Protein AF-A0A926D912-F1 (afdb_monomer)

Foldseek 3Di:
DVVCVVCVVVVVVVVVVVCVVVVVVVVVVVPPPCVVVPPVPPPPPQQDAAEDDDPDDDDFPPSVPDDPVQKDQLVVVCVVVVDDLPPPQLQVLQLLVQVLCCVFPPPPPDPPDDPDPCPDDPQGQWDRDSVRVSRQWIAGPVRQKIWRAQDWTAGPPPRFIKGKIWMFGPPPDDSHRFTQKIFIGTPDDDADDPVLVVVLSVVVVVLLVVLLVLVVVLCVVVVVVVVVDPPVPPPPPVPPDDPVLVSQVVSLVVCLVPGQVSVVLVSSCVSRVNRSVQVVCLSHVDDWHWYQDPQWIWTKGWDCQDVVNDTKIKIWTAHSVVRHTRMMGIDD

Mean predicted aligned error: 13.48 Å

Structure (mmCIF, N/CA/C/O backbone):
data_AF-A0A926D912-F1
#
_entry.id   AF-A0A926D912-F1
#
loop_
_atom_site.group_PDB
_atom_site.id
_atom_site.type_symbol
_atom_site.label_atom_id
_atom_site.label_alt_id
_atom_site.label_comp_id
_atom_site.label_asym_id
_atom_site.label_entity_id
_atom_site.label_seq_id
_atom_site.pdbx_PDB_ins_code
_atom_site.Cartn_x
_atom_site.Cartn_y
_atom_site.Cartn_z
_atom_site.occupancy
_atom_site.B_iso_or_equiv
_atom_site.auth_seq_id
_atom_site.auth_comp_id
_atom_site.auth_asym_id
_atom_site.auth_atom_id
_atom_site.pdbx_PDB_model_num
ATOM 1 N N . MET A 1 1 ? -58.911 24.649 -52.392 1.00 50.69 1 MET A N 1
ATOM 2 C CA . MET A 1 1 ? -58.703 23.317 -51.765 1.00 50.69 1 MET A CA 1
ATOM 3 C C . MET A 1 1 ? -57.299 22.717 -51.938 1.00 50.69 1 MET A C 1
ATOM 5 O O . MET A 1 1 ? -56.918 21.947 -51.069 1.00 50.69 1 MET A O 1
ATOM 9 N N . LYS A 1 2 ? -56.511 23.028 -52.989 1.00 53.69 2 LYS A N 1
ATOM 10 C CA . LYS A 1 2 ? -55.154 22.452 -53.168 1.00 53.69 2 LYS A CA 1
ATOM 11 C C . LYS A 1 2 ? -54.099 22.975 -52.171 1.00 53.69 2 LYS A C 1
ATOM 13 O O . LYS A 1 2 ? -53.341 22.174 -51.645 1.00 53.69 2 LYS A O 1
ATOM 18 N N . LEU A 1 3 ? -54.124 24.270 -51.837 1.00 54.91 3 LEU A N 1
ATOM 19 C CA . LEU A 1 3 ? -53.201 24.891 -50.867 1.00 54.91 3 LEU A CA 1
ATOM 20 C C . LEU A 1 3 ? -53.367 24.353 -49.434 1.00 54.91 3 LEU A C 1
ATOM 22 O O . LEU A 1 3 ? -52.382 24.085 -48.758 1.00 54.91 3 LEU A O 1
ATOM 26 N N . LEU A 1 4 ? -54.608 24.104 -48.999 1.00 54.31 4 LEU A N 1
ATOM 27 C CA . LEU A 1 4 ? -54.881 23.591 -47.651 1.00 54.31 4 LEU A CA 1
ATOM 28 C C . LEU A 1 4 ? -54.313 22.174 -47.442 1.00 54.31 4 LEU A C 1
ATOM 30 O O . LEU A 1 4 ? -53.842 21.867 -46.357 1.00 54.31 4 LEU A O 1
ATOM 34 N N . LYS A 1 5 ? -54.303 21.324 -48.483 1.00 55.66 5 LYS A N 1
ATOM 35 C CA . LYS A 1 5 ? -53.742 19.960 -48.409 1.00 55.66 5 LYS A CA 1
ATOM 36 C C . LYS A 1 5 ? -52.211 19.927 -48.379 1.00 55.66 5 LYS A C 1
ATOM 38 O O . LYS A 1 5 ? -51.659 18.964 -47.866 1.00 55.66 5 LYS A O 1
ATOM 43 N N . GLN A 1 6 ? -51.538 20.945 -48.917 1.00 61.03 6 GLN A N 1
ATOM 44 C CA . GLN A 1 6 ? -50.072 21.035 -48.886 1.00 61.03 6 GLN A CA 1
ATOM 45 C C . GLN A 1 6 ? -49.539 21.647 -47.590 1.00 61.03 6 GLN A C 1
ATOM 47 O O . GLN A 1 6 ? -48.451 21.280 -47.169 1.00 61.03 6 GLN A O 1
ATOM 52 N N . ILE A 1 7 ? -50.292 22.548 -46.952 1.00 67.62 7 ILE A N 1
ATOM 53 C CA . ILE A 1 7 ? -49.847 23.251 -45.736 1.00 67.62 7 ILE A CA 1
ATOM 54 C C . ILE A 1 7 ? -50.195 22.461 -44.462 1.00 67.62 7 ILE A C 1
ATOM 56 O O . ILE A 1 7 ? -49.479 22.547 -43.467 1.00 67.62 7 ILE A O 1
ATOM 60 N N . LEU A 1 8 ? -51.255 21.643 -44.494 1.00 69.62 8 LEU A N 1
ATOM 61 C CA . LEU A 1 8 ? -51.712 20.868 -43.336 1.00 69.62 8 LEU A CA 1
ATOM 62 C C . LEU A 1 8 ? -50.632 19.966 -42.697 1.00 69.62 8 LEU A C 1
ATOM 64 O O . LEU A 1 8 ? -50.549 19.976 -41.472 1.00 69.62 8 LEU A O 1
ATOM 68 N N . PRO A 1 9 ? -49.776 19.240 -43.450 1.00 73.00 9 PRO A N 1
ATOM 69 C CA . PRO A 1 9 ? -48.723 18.415 -42.853 1.00 73.00 9 PRO A CA 1
ATOM 70 C C . PRO A 1 9 ? -47.674 19.248 -42.107 1.00 73.00 9 PRO A C 1
ATOM 72 O O . PRO A 1 9 ? -47.213 18.841 -41.047 1.00 73.00 9 PRO A O 1
ATOM 75 N N . PHE A 1 10 ? -47.335 20.434 -42.625 1.00 70.69 10 PHE A N 1
ATOM 76 C CA . PHE A 1 10 ? -46.367 21.336 -41.995 1.00 70.69 10 PHE A CA 1
ATOM 77 C C . PHE A 1 10 ? -46.930 21.988 -40.731 1.00 70.69 10 PHE A C 1
ATOM 79 O O . PHE A 1 10 ? -46.213 22.112 -39.743 1.00 70.69 10 PHE A O 1
ATOM 86 N N . LEU A 1 11 ? -48.220 22.341 -40.725 1.00 73.81 11 LEU A N 1
ATOM 87 C CA . LEU A 1 11 ? -48.906 22.809 -39.516 1.00 73.81 11 LEU A CA 1
ATOM 88 C C . LEU A 1 11 ? -48.976 21.716 -38.445 1.00 73.81 11 LEU A C 1
ATOM 90 O O . LEU A 1 11 ? -48.740 21.999 -37.276 1.00 73.81 11 LEU A O 1
ATOM 94 N N . LEU A 1 12 ? -49.246 20.467 -38.833 1.00 73.88 12 LEU A N 1
ATOM 95 C CA . LEU A 1 12 ? -49.263 19.334 -37.904 1.00 73.88 12 LEU A CA 1
ATOM 96 C C . LEU A 1 12 ? -47.871 19.045 -37.332 1.00 73.88 12 LEU A C 1
ATOM 98 O O . LEU A 1 12 ? -47.743 18.863 -36.127 1.00 73.88 12 LEU A O 1
ATOM 102 N N . ALA A 1 13 ? -46.828 19.073 -38.165 1.00 71.25 13 ALA A N 1
ATOM 103 C CA . ALA A 1 13 ? -45.449 18.924 -37.707 1.00 71.25 13 ALA A CA 1
ATOM 104 C C . ALA A 1 13 ? -45.039 20.062 -36.757 1.00 71.25 13 ALA A C 1
ATOM 106 O O . ALA A 1 13 ? -44.457 19.798 -35.711 1.00 71.25 13 ALA A O 1
ATOM 107 N N . ALA A 1 14 ? -45.408 21.310 -37.065 1.00 71.19 14 ALA A N 1
ATOM 108 C CA . ALA A 1 14 ? -45.147 22.450 -36.189 1.00 71.19 14 ALA A CA 1
ATOM 109 C C . ALA A 1 14 ? -45.874 22.325 -34.839 1.00 71.19 14 ALA A C 1
ATOM 111 O O . ALA A 1 14 ? -45.287 22.634 -33.807 1.00 71.19 14 ALA A O 1
ATOM 112 N N . ILE A 1 15 ? -47.113 21.820 -34.825 1.00 72.88 15 ILE A N 1
ATOM 113 C CA . ILE A 1 15 ? -47.870 21.566 -33.589 1.00 72.88 15 ILE A CA 1
ATOM 114 C C . ILE A 1 15 ? -47.249 20.421 -32.780 1.00 72.88 15 ILE A C 1
ATOM 116 O O . ILE A 1 15 ? -47.189 20.522 -31.559 1.00 72.88 15 ILE A O 1
ATOM 120 N N . ILE A 1 16 ? -46.756 19.360 -33.425 1.00 70.75 16 ILE A N 1
ATOM 121 C CA . ILE A 1 16 ? -46.082 18.246 -32.737 1.00 70.75 16 ILE A CA 1
ATOM 122 C C . ILE A 1 16 ? -44.749 18.706 -32.138 1.00 70.75 16 ILE A C 1
ATOM 124 O O . ILE A 1 16 ? -44.463 18.394 -30.987 1.00 70.75 16 ILE A O 1
ATOM 128 N N . ILE A 1 17 ? -43.958 19.487 -32.879 1.00 66.12 17 ILE A N 1
ATOM 129 C CA . ILE A 1 17 ? -42.677 20.019 -32.393 1.00 66.12 17 ILE A CA 1
ATOM 130 C C . ILE A 1 17 ? -42.912 21.026 -31.261 1.00 66.12 17 ILE A C 1
ATOM 132 O O . ILE A 1 17 ? -42.244 20.950 -30.234 1.00 66.12 17 ILE A O 1
ATOM 136 N N . ALA A 1 18 ? -43.899 21.917 -31.399 1.00 64.44 18 ALA A N 1
ATOM 137 C CA . ALA A 1 18 ? -44.287 22.830 -30.327 1.00 64.44 18 ALA A CA 1
ATOM 138 C C . ALA A 1 18 ? -44.806 22.061 -29.101 1.00 64.44 18 ALA A C 1
ATOM 140 O O . ALA A 1 18 ? -44.392 22.349 -27.986 1.00 64.44 18 ALA A O 1
ATOM 141 N N . GLY A 1 19 ? -45.644 21.038 -29.291 1.00 62.38 19 GLY A N 1
ATOM 142 C CA . GLY A 1 19 ? -46.121 20.169 -28.214 1.00 62.38 19 GLY A CA 1
ATOM 143 C C . GLY A 1 19 ? -44.996 19.396 -27.521 1.00 62.38 19 GLY A C 1
ATOM 144 O O . GLY A 1 19 ? -45.032 19.247 -26.304 1.00 62.38 19 GLY A O 1
ATOM 145 N N . GLY A 1 20 ? -43.970 18.970 -28.263 1.00 53.56 20 GLY A N 1
ATOM 146 C CA . GLY A 1 20 ? -42.766 18.345 -27.714 1.00 53.56 20 GLY A CA 1
ATOM 147 C C . GLY A 1 20 ? -41.929 19.314 -26.877 1.00 53.56 20 GLY A C 1
ATOM 148 O O . GLY A 1 20 ? -41.566 18.989 -25.751 1.00 53.56 20 GLY A O 1
ATOM 149 N N . PHE A 1 21 ? -41.698 20.533 -27.374 1.00 55.47 21 PHE A N 1
ATOM 150 C CA . PHE A 1 21 ? -40.961 21.567 -26.637 1.00 55.47 21 PHE A CA 1
ATOM 151 C C . PHE A 1 21 ? -41.711 22.049 -25.387 1.00 55.47 21 PHE A C 1
ATOM 153 O O . PHE A 1 21 ? -41.125 22.126 -24.310 1.00 55.47 21 PHE A O 1
ATOM 160 N N . PHE A 1 22 ? -43.015 22.323 -25.491 1.00 57.69 22 PHE A N 1
ATOM 161 C CA . PHE A 1 22 ? -43.824 22.738 -24.340 1.00 57.69 22 PHE A CA 1
ATOM 162 C C . PHE A 1 22 ? -44.103 21.589 -23.363 1.00 57.69 22 PHE A C 1
ATOM 164 O O . PHE A 1 22 ? -44.271 21.843 -22.175 1.00 57.69 22 PHE A O 1
ATOM 171 N N . GLY A 1 23 ? -44.113 20.336 -23.823 1.00 53.50 23 GLY A N 1
ATOM 172 C CA . GLY A 1 23 ? -44.229 19.160 -22.959 1.00 53.50 23 GLY A CA 1
ATOM 173 C C . GLY A 1 23 ? -43.007 18.963 -22.061 1.00 53.50 23 GLY A C 1
ATOM 174 O O . GLY A 1 23 ? -43.169 18.656 -20.884 1.00 53.50 23 GLY A O 1
ATOM 175 N N . ILE A 1 24 ? -41.800 19.204 -22.584 1.00 55.19 24 ILE A N 1
ATOM 176 C CA . ILE A 1 24 ? -40.550 19.131 -21.810 1.00 55.19 24 ILE A CA 1
ATOM 177 C C . ILE A 1 24 ? -40.496 20.261 -20.767 1.00 55.19 24 ILE A C 1
ATOM 179 O O . ILE A 1 24 ? -40.303 19.986 -19.585 1.00 55.19 24 ILE A O 1
ATOM 183 N N . TYR A 1 25 ? -40.789 21.504 -21.165 1.00 54.34 25 TYR A N 1
ATOM 184 C CA . TYR A 1 25 ? -40.853 22.643 -20.233 1.00 54.34 25 TYR A CA 1
ATOM 185 C C . TYR A 1 25 ? -41.989 22.525 -19.201 1.00 54.34 25 TYR A C 1
ATOM 187 O O . TYR A 1 25 ? -41.844 22.935 -18.052 1.00 54.34 25 TYR A O 1
ATOM 195 N N . GLY A 1 26 ? -43.134 21.954 -19.586 1.00 55.28 26 GLY A N 1
ATOM 196 C CA . GLY A 1 26 ? -44.253 21.710 -18.676 1.00 55.28 26 GLY A CA 1
ATOM 197 C C . GLY A 1 26 ? -43.959 20.611 -17.653 1.00 55.28 26 GLY A C 1
ATOM 198 O O . GLY A 1 26 ? -44.405 20.714 -16.512 1.00 55.28 26 GLY A O 1
ATOM 199 N N . MET A 1 27 ? -43.179 19.591 -18.033 1.00 51.66 27 MET A N 1
ATOM 200 C CA . MET A 1 27 ? -42.700 18.573 -17.095 1.00 51.66 27 MET A CA 1
ATOM 201 C C . MET A 1 27 ? -41.703 19.156 -16.088 1.00 51.66 27 MET A C 1
ATOM 203 O O . MET A 1 27 ? -41.853 18.872 -14.905 1.00 51.66 27 MET A O 1
ATOM 207 N N . GLU A 1 28 ? -40.788 20.045 -16.489 1.00 52.34 28 GLU A N 1
ATOM 208 C CA . GLU A 1 28 ? -39.927 20.778 -15.538 1.00 52.34 28 GLU A CA 1
ATOM 209 C C . GLU A 1 28 ? -40.725 21.606 -14.517 1.00 52.34 28 GLU A C 1
ATOM 211 O O . GLU A 1 28 ? -40.312 21.729 -13.369 1.00 52.34 28 GLU A O 1
ATOM 216 N N . MET A 1 29 ? -41.891 22.134 -14.903 1.00 54.44 29 MET A N 1
ATOM 217 C CA . MET A 1 29 ? -42.757 22.921 -14.013 1.00 54.44 29 MET A CA 1
ATOM 218 C C . MET A 1 29 ? -43.599 22.067 -13.046 1.00 54.44 29 MET A C 1
ATOM 220 O O . MET A 1 29 ? -44.082 22.580 -12.037 1.00 54.44 29 MET A O 1
ATOM 224 N N . LEU A 1 30 ? -43.809 20.785 -13.369 1.00 57.44 30 LEU A N 1
ATOM 225 C CA . LEU A 1 30 ? -44.567 19.821 -12.559 1.00 57.44 30 LEU A CA 1
ATOM 226 C C . LEU A 1 30 ? -43.671 18.926 -11.698 1.00 57.44 30 LEU A C 1
ATOM 228 O O . LEU A 1 30 ? -44.171 18.317 -10.750 1.00 57.44 30 LEU A O 1
ATOM 232 N N . ILE A 1 31 ? -42.372 18.845 -12.006 1.00 52.47 31 ILE A N 1
ATOM 233 C CA . ILE A 1 31 ? -41.382 18.262 -11.103 1.00 52.47 31 ILE A CA 1
ATOM 234 C C . ILE A 1 31 ? -41.321 19.183 -9.877 1.00 52.47 31 ILE A C 1
ATOM 236 O O . ILE A 1 31 ? -40.991 20.363 -10.016 1.00 52.47 31 ILE A O 1
ATOM 240 N N . PRO A 1 32 ? -41.675 18.693 -8.674 1.00 49.41 32 PRO A N 1
ATOM 241 C CA . PRO A 1 32 ? -41.540 19.484 -7.463 1.00 49.41 32 PRO A CA 1
ATOM 242 C C . PRO A 1 32 ? -40.099 19.983 -7.376 1.00 49.41 32 PRO A C 1
ATOM 244 O O . PRO A 1 32 ? -39.167 19.198 -7.541 1.00 49.41 32 PRO A O 1
ATOM 247 N N . ASN A 1 33 ? -39.908 21.283 -7.148 1.00 49.06 33 ASN A N 1
ATOM 248 C CA . ASN A 1 33 ? -38.580 21.835 -6.921 1.00 49.06 33 ASN A CA 1
ATOM 249 C C . ASN A 1 33 ? -38.052 21.288 -5.585 1.00 49.06 33 ASN A C 1
ATOM 251 O O . ASN A 1 33 ? -38.248 21.880 -4.528 1.00 49.06 33 ASN A O 1
ATOM 255 N N . GLU A 1 34 ? -37.424 20.117 -5.631 1.00 48.50 34 GLU A N 1
ATOM 256 C CA . GLU A 1 34 ? -36.828 19.456 -4.472 1.00 48.50 34 GLU A CA 1
ATOM 257 C C . GLU A 1 34 ? -35.506 20.137 -4.059 1.00 48.50 34 GLU A C 1
ATOM 259 O O . GLU A 1 34 ? -34.919 19.735 -3.060 1.00 48.50 34 GLU A O 1
ATOM 264 N N . LYS A 1 35 ? -35.052 21.210 -4.743 1.00 45.16 35 LYS A N 1
ATOM 265 C CA . LYS A 1 35 ? -33.855 21.980 -4.336 1.00 45.16 35 LYS A CA 1
ATOM 266 C C . LYS A 1 35 ? -33.927 22.494 -2.895 1.00 45.16 35 LYS A C 1
ATOM 268 O O . LYS A 1 35 ? -32.888 22.571 -2.257 1.00 45.16 35 LYS A O 1
ATOM 273 N N . ASP A 1 36 ? -35.127 22.767 -2.382 1.00 45.03 36 ASP A N 1
ATOM 274 C CA . ASP A 1 36 ? -35.333 23.240 -1.003 1.00 45.03 36 ASP A CA 1
ATOM 275 C C . ASP A 1 36 ? -35.773 22.123 -0.031 1.00 45.03 36 ASP A C 1
ATOM 2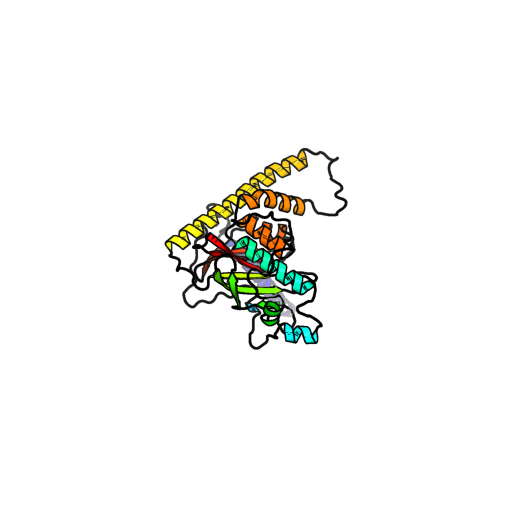77 O O . ASP A 1 36 ? -35.974 22.368 1.158 1.00 45.03 36 ASP A O 1
ATOM 281 N N . LYS A 1 37 ? -35.942 20.887 -0.524 1.00 38.31 37 LYS A N 1
ATOM 282 C CA . LYS A 1 37 ? -36.225 19.688 0.291 1.00 38.31 37 LYS A CA 1
ATOM 283 C C . LYS A 1 37 ? -35.031 18.756 0.419 1.00 38.31 37 LYS A C 1
ATOM 285 O O . LYS A 1 37 ? -34.981 17.969 1.365 1.00 38.31 37 LYS A O 1
ATOM 290 N N . ILE A 1 38 ? -34.049 18.880 -0.471 1.00 43.31 38 ILE A N 1
ATOM 291 C CA . ILE A 1 38 ? -32.697 18.402 -0.220 1.00 43.31 38 ILE A CA 1
ATOM 292 C C . ILE A 1 38 ? -32.094 19.377 0.785 1.00 43.31 38 ILE A C 1
ATOM 294 O O . ILE A 1 38 ? -31.341 20.291 0.458 1.00 43.31 38 ILE A O 1
ATOM 298 N N . VAL A 1 39 ? -32.453 19.177 2.048 1.00 37.81 39 VAL A N 1
ATOM 299 C CA . VAL A 1 39 ? -31.584 19.593 3.133 1.00 37.81 39 VAL A CA 1
ATOM 300 C C . VAL A 1 39 ? -30.290 18.833 2.873 1.00 37.81 39 VAL A C 1
ATOM 302 O O . VAL A 1 39 ? -30.241 17.618 3.071 1.00 37.81 39 VAL A O 1
ATOM 305 N N . ARG A 1 40 ? -29.254 19.524 2.374 1.00 38.00 40 ARG A N 1
ATOM 306 C CA . ARG A 1 40 ? -27.886 19.064 2.603 1.00 38.00 40 ARG A CA 1
ATOM 307 C C . ARG A 1 40 ? -27.839 18.825 4.098 1.00 38.00 40 ARG A C 1
ATOM 309 O O . ARG A 1 40 ? -28.030 19.750 4.884 1.00 38.00 40 ARG A O 1
ATOM 316 N N . SER A 1 41 ? -27.742 17.561 4.484 1.00 35.22 41 SER A N 1
ATOM 317 C CA . SER A 1 41 ? -27.477 17.230 5.865 1.00 35.22 41 SER A CA 1
ATOM 318 C C . SER A 1 41 ? -26.101 17.814 6.152 1.00 35.22 41 SER A C 1
ATOM 320 O O . SER A 1 41 ? -25.093 17.164 5.921 1.00 35.22 41 SER A O 1
ATOM 322 N N . ASP A 1 42 ? -26.056 19.052 6.649 1.00 36.91 42 ASP A N 1
ATOM 323 C CA . ASP A 1 42 ? -24.838 19.684 7.171 1.00 36.91 42 ASP A CA 1
ATOM 324 C C . ASP A 1 42 ? -24.300 18.914 8.394 1.00 36.91 42 ASP A C 1
ATOM 326 O O . ASP A 1 42 ? -23.229 19.198 8.925 1.00 36.91 42 ASP A O 1
ATOM 330 N N . LYS A 1 43 ? -25.018 17.874 8.832 1.00 37.38 43 LYS A N 1
ATOM 331 C CA . LYS A 1 43 ? -24.422 16.749 9.533 1.00 37.38 43 LYS A CA 1
ATOM 332 C C . LYS A 1 43 ? -23.826 15.799 8.499 1.00 37.38 43 LYS A C 1
ATOM 334 O O . LYS A 1 43 ? -24.563 14.962 7.974 1.00 37.38 43 LYS A O 1
ATOM 339 N N . ARG A 1 44 ? -22.508 15.916 8.266 1.00 45.50 44 ARG A N 1
ATOM 340 C CA . ARG A 1 44 ? -21.637 14.800 7.843 1.00 45.50 44 ARG A CA 1
ATOM 341 C C . ARG A 1 44 ? -22.201 13.533 8.488 1.00 45.50 44 ARG A C 1
ATOM 343 O O . ARG A 1 44 ? -22.146 13.410 9.715 1.00 45.50 44 ARG A O 1
ATOM 350 N N . ALA A 1 45 ? -22.860 12.674 7.713 1.00 43.56 45 ALA A N 1
ATOM 351 C CA . ALA A 1 45 ? -23.228 11.366 8.222 1.00 43.56 45 ALA A CA 1
ATOM 352 C C . ALA A 1 45 ? -21.896 10.706 8.578 1.00 43.56 45 ALA A C 1
ATOM 354 O O . ALA A 1 45 ? -20.999 10.709 7.742 1.00 43.56 45 ALA A O 1
ATOM 355 N N . ALA A 1 46 ? -21.730 10.266 9.828 1.00 49.12 46 ALA A N 1
ATOM 356 C CA . ALA A 1 46 ? -20.556 9.496 10.226 1.00 49.12 46 ALA A CA 1
ATOM 357 C C . ALA A 1 46 ? -20.314 8.433 9.149 1.00 49.12 46 ALA A C 1
ATOM 359 O O . ALA A 1 46 ? -21.288 7.791 8.741 1.00 49.12 46 ALA A O 1
ATOM 360 N N . ASN A 1 47 ? -19.081 8.321 8.648 1.00 62.22 47 ASN A N 1
ATOM 361 C CA . ASN A 1 47 ? -18.721 7.374 7.594 1.00 62.22 47 ASN A CA 1
ATOM 362 C C . ASN A 1 47 ? -19.039 5.967 8.101 1.00 62.22 47 ASN A C 1
ATOM 364 O O . ASN A 1 47 ? -18.264 5.361 8.838 1.00 62.22 47 ASN A O 1
ATOM 368 N N . GLN A 1 48 ? -20.251 5.497 7.805 1.00 71.75 48 GLN A N 1
ATOM 369 C CA . GLN A 1 48 ? -20.757 4.254 8.349 1.00 71.75 48 GLN A CA 1
ATOM 370 C C . GLN A 1 48 ? -19.970 3.129 7.694 1.00 71.75 48 GLN A C 1
ATOM 372 O O . GLN A 1 48 ? -20.076 2.936 6.486 1.00 71.75 48 GLN A O 1
ATOM 377 N N . LEU A 1 49 ? -19.212 2.390 8.503 1.00 87.12 49 LEU A N 1
ATOM 378 C CA . LEU A 1 49 ? -18.440 1.250 8.033 1.00 87.12 49 LEU A CA 1
ATOM 379 C C . LEU A 1 49 ? -19.373 0.215 7.391 1.00 87.12 49 LEU A C 1
ATOM 381 O O . LEU A 1 49 ? -20.233 -0.369 8.063 1.00 87.12 49 LEU A O 1
ATOM 385 N N . LEU A 1 50 ? -19.202 -0.001 6.089 1.00 88.38 50 LEU A N 1
ATOM 386 C CA . LEU A 1 50 ? -19.922 -1.022 5.333 1.00 88.38 50 LEU A CA 1
ATOM 387 C C . LEU A 1 50 ? -19.153 -2.338 5.401 1.00 88.38 50 LEU A C 1
ATOM 389 O O . LEU A 1 50 ? -17.941 -2.345 5.251 1.00 88.38 50 LEU A O 1
ATOM 393 N N . TYR A 1 51 ? -19.837 -3.457 5.619 1.00 89.69 51 TYR A N 1
ATOM 394 C CA . TYR A 1 51 ? -19.201 -4.775 5.644 1.00 89.69 51 TYR A CA 1
ATOM 395 C C . TYR A 1 51 ? -19.437 -5.454 4.304 1.00 89.69 51 TYR A C 1
ATOM 397 O O .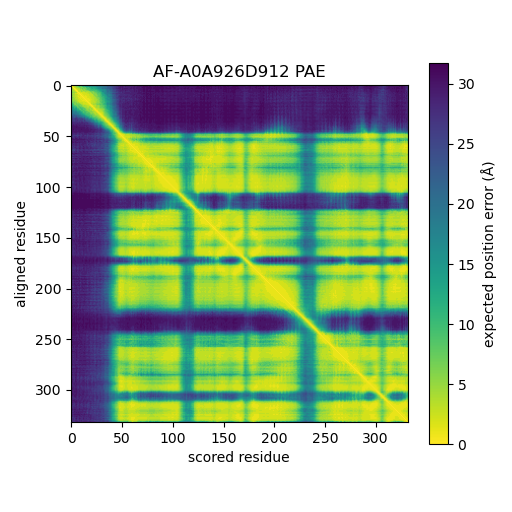 TYR A 1 51 ? -20.592 -5.638 3.922 1.00 89.69 51 TYR A O 1
ATOM 405 N N . VAL A 1 52 ? -18.356 -5.811 3.617 1.00 86.69 52 VAL A N 1
ATOM 406 C CA . VAL A 1 52 ? -18.426 -6.640 2.411 1.00 86.69 52 VAL A CA 1
ATOM 407 C C . VAL A 1 52 ? -18.874 -8.041 2.814 1.00 86.69 52 VAL A C 1
ATOM 409 O O . VAL A 1 52 ? -18.440 -8.557 3.852 1.00 86.69 52 VAL A O 1
ATOM 412 N N . GLU A 1 53 ? -19.786 -8.635 2.046 1.00 81.88 53 GLU A N 1
ATOM 413 C CA . GLU A 1 53 ? -20.333 -9.940 2.405 1.00 81.88 53 GLU A CA 1
ATOM 414 C C . GLU A 1 53 ? -19.310 -11.061 2.190 1.00 81.88 53 GLU A C 1
ATOM 416 O O . GLU A 1 53 ? -18.442 -11.017 1.318 1.00 81.88 53 GLU A O 1
ATOM 421 N N . GLU A 1 54 ? -19.424 -12.108 3.005 1.00 74.44 54 GLU A N 1
ATOM 422 C CA . GLU A 1 54 ? -18.588 -13.296 2.870 1.00 74.44 54 GLU A CA 1
ATOM 423 C C . GLU A 1 54 ? -18.844 -13.960 1.505 1.00 74.44 54 GLU A C 1
ATOM 425 O O . GLU A 1 54 ? -19.964 -14.371 1.201 1.00 74.44 54 GLU A O 1
ATOM 430 N N . GLY A 1 55 ? -17.800 -14.059 0.678 1.00 73.69 55 GLY A N 1
ATOM 431 C CA . GLY A 1 55 ? -17.878 -14.596 -0.685 1.00 73.69 55 GLY A CA 1
ATOM 432 C C . GLY A 1 55 ? -17.950 -13.538 -1.789 1.00 73.69 55 GLY A C 1
ATOM 433 O O . GLY A 1 55 ? -17.822 -13.895 -2.961 1.00 73.69 55 GLY A O 1
ATOM 434 N N . GLU A 1 56 ? -18.090 -12.255 -1.450 1.00 83.25 56 GLU A N 1
ATOM 435 C CA . GLU A 1 56 ? -17.838 -11.169 -2.397 1.00 83.25 56 GLU A CA 1
ATOM 436 C C . GLU A 1 56 ? -16.329 -10.926 -2.512 1.00 83.25 56 GLU A C 1
ATOM 438 O O . GLU A 1 56 ? -15.610 -10.847 -1.518 1.00 83.25 56 GLU A O 1
ATOM 443 N N . THR A 1 57 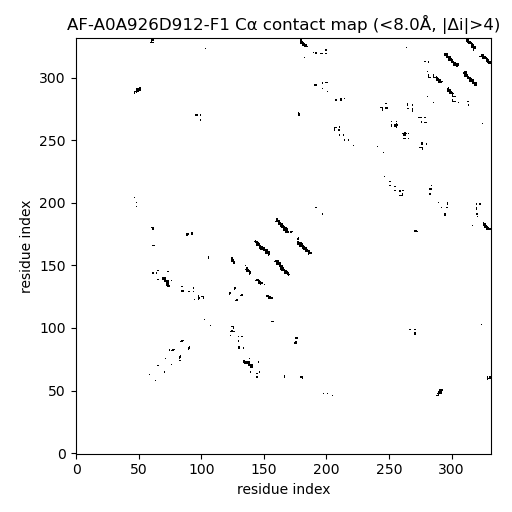? -15.832 -10.823 -3.743 1.00 84.19 57 THR A N 1
ATOM 444 C CA . THR A 1 57 ? -14.435 -10.474 -4.015 1.00 84.19 57 THR A CA 1
ATOM 445 C C . THR A 1 57 ? -14.384 -9.037 -4.499 1.00 84.19 57 THR A C 1
ATOM 447 O O . THR A 1 57 ? -15.009 -8.700 -5.505 1.00 84.19 57 THR A O 1
ATOM 450 N N . LEU A 1 58 ? -13.633 -8.195 -3.792 1.00 87.62 58 LEU A N 1
ATOM 451 C CA . LEU A 1 58 ? -13.315 -6.857 -4.268 1.00 87.62 58 LEU A CA 1
ATOM 452 C C . LEU A 1 58 ? -12.040 -6.911 -5.104 1.00 87.62 58 LEU A C 1
ATOM 454 O O . LEU A 1 58 ? -10.971 -7.255 -4.604 1.00 87.62 58 LEU A O 1
ATOM 458 N N . THR A 1 59 ? -12.160 -6.546 -6.378 1.00 91.12 59 THR A N 1
ATOM 459 C CA . THR A 1 59 ? -11.013 -6.315 -7.257 1.00 91.12 59 THR A CA 1
ATOM 460 C C . THR A 1 59 ? -10.697 -4.827 -7.252 1.00 91.12 59 THR A C 1
ATOM 462 O O . THR A 1 59 ? -11.520 -4.008 -7.664 1.00 91.12 59 THR A O 1
ATOM 465 N N . ILE A 1 60 ? -9.516 -4.481 -6.754 1.00 92.88 60 ILE A N 1
ATOM 466 C CA . ILE A 1 60 ? -9.041 -3.101 -6.631 1.00 92.88 60 ILE A CA 1
ATOM 467 C C . ILE A 1 60 ? -7.993 -2.860 -7.719 1.00 92.88 60 ILE A C 1
ATOM 469 O O . ILE A 1 60 ? -7.267 -3.777 -8.092 1.00 92.88 60 ILE A O 1
ATOM 473 N N . TYR A 1 61 ? -7.953 -1.650 -8.277 1.00 92.38 61 TYR A N 1
ATOM 474 C CA . TYR A 1 61 ? -7.011 -1.301 -9.342 1.00 92.38 61 TYR A CA 1
ATOM 475 C C . TYR A 1 61 ? -5.554 -1.598 -8.923 1.00 92.38 61 TYR A C 1
ATOM 477 O O . TYR A 1 61 ? -5.214 -1.358 -7.769 1.00 92.38 61 TYR A O 1
ATOM 485 N N . PRO A 1 62 ? -4.675 -2.078 -9.819 1.00 93.25 62 PRO A N 1
ATOM 486 C CA . PRO A 1 62 ? -4.912 -2.482 -11.206 1.00 93.25 62 PRO A CA 1
ATOM 487 C C . PRO A 1 62 ? -5.191 -3.989 -11.358 1.00 93.25 62 PRO A C 1
ATOM 489 O O . PRO A 1 62 ? -4.972 -4.549 -12.431 1.00 93.25 62 PRO A O 1
ATOM 492 N N . TRP A 1 63 ? -5.628 -4.693 -10.309 1.00 94.88 63 TRP A N 1
ATOM 493 C CA . TRP A 1 63 ? -5.857 -6.145 -10.371 1.00 94.88 63 TRP A CA 1
ATOM 494 C C . TRP A 1 63 ? -6.993 -6.549 -11.316 1.00 94.88 63 TRP A C 1
ATOM 496 O O . TRP A 1 63 ? -7.101 -7.717 -11.678 1.00 94.88 63 TRP A O 1
ATOM 506 N N . ASP A 1 64 ? -7.802 -5.597 -11.780 1.00 92.25 64 ASP A N 1
ATOM 507 C CA . ASP A 1 64 ? -8.746 -5.782 -12.885 1.00 92.25 64 ASP A CA 1
ATOM 508 C C . ASP A 1 64 ? -8.056 -6.049 -14.237 1.00 92.25 64 ASP A C 1
ATOM 510 O O . ASP A 1 64 ? -8.699 -6.530 -15.170 1.00 92.25 64 ASP A O 1
ATOM 514 N N . HIS A 1 65 ? -6.746 -5.802 -14.327 1.00 92.56 65 HIS A N 1
ATOM 515 C CA . HIS A 1 65 ? -5.892 -6.123 -15.471 1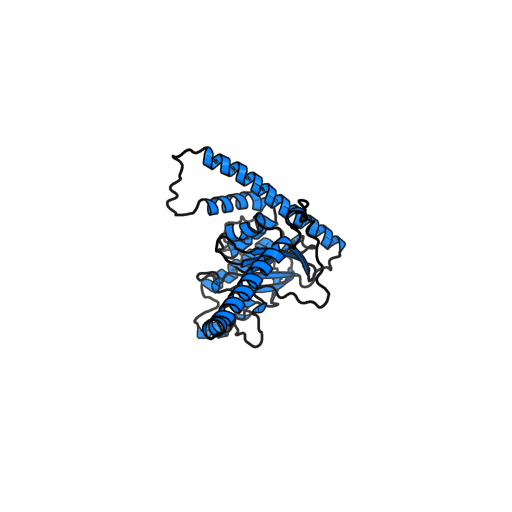.00 92.56 65 HIS A CA 1
ATOM 516 C C . HIS A 1 65 ? -5.062 -7.408 -15.287 1.00 92.56 65 HIS A C 1
ATOM 518 O O . HIS A 1 65 ? -4.307 -7.774 -16.190 1.00 92.56 65 HIS A O 1
ATOM 524 N N . TYR A 1 66 ? -5.171 -8.090 -14.142 1.00 93.81 66 TYR A N 1
ATOM 525 C CA . TYR A 1 66 ? -4.434 -9.324 -13.874 1.00 93.81 66 TYR A CA 1
ATOM 526 C C . TYR A 1 66 ? -5.149 -10.530 -14.500 1.00 93.81 66 TYR A C 1
ATOM 528 O O . TYR A 1 66 ? -6.235 -10.916 -14.067 1.00 93.81 66 TYR A O 1
ATOM 536 N N . ASP A 1 67 ? -4.517 -11.149 -15.498 1.00 93.62 67 ASP A N 1
ATOM 537 C CA . ASP A 1 67 ? -4.982 -12.389 -16.128 1.00 93.62 67 ASP A CA 1
ATOM 538 C C . ASP A 1 67 ? -3.856 -13.438 -16.120 1.00 93.62 67 ASP A C 1
ATOM 540 O O . ASP A 1 67 ? -2.964 -13.367 -16.968 1.00 93.62 67 ASP A O 1
ATOM 544 N N . PRO A 1 68 ? -3.873 -14.420 -15.198 1.00 90.88 68 PRO A N 1
ATOM 545 C CA . PRO A 1 68 ? -2.773 -15.371 -15.027 1.00 90.88 68 PRO A CA 1
ATOM 546 C C . PRO A 1 68 ? -2.500 -16.220 -16.277 1.00 90.88 68 PRO A C 1
ATOM 548 O O . PRO A 1 68 ? -1.381 -16.697 -16.454 1.00 90.88 68 PRO A O 1
ATOM 551 N N . ASP A 1 69 ? -3.486 -16.388 -17.166 1.00 92.25 69 ASP A N 1
ATOM 552 C CA . ASP A 1 69 ? -3.316 -17.151 -18.406 1.00 92.25 69 ASP A CA 1
ATOM 553 C C . ASP A 1 69 ? -2.641 -16.326 -19.520 1.00 92.25 69 ASP A C 1
ATOM 555 O O . ASP A 1 69 ? -2.185 -16.884 -20.525 1.00 92.25 69 ASP A O 1
ATOM 559 N N . ALA A 1 70 ? -2.566 -15.000 -19.359 1.00 91.50 70 ALA A N 1
ATOM 560 C CA . ALA A 1 70 ? -2.043 -14.065 -20.351 1.00 91.50 70 ALA A CA 1
ATOM 561 C C . ALA A 1 70 ? -0.762 -13.334 -19.915 1.00 91.50 70 ALA A C 1
ATOM 563 O O . ALA A 1 70 ? -0.236 -12.545 -20.704 1.00 91.50 70 ALA A O 1
ATOM 564 N N . LEU A 1 71 ? -0.239 -13.580 -18.712 1.00 92.75 71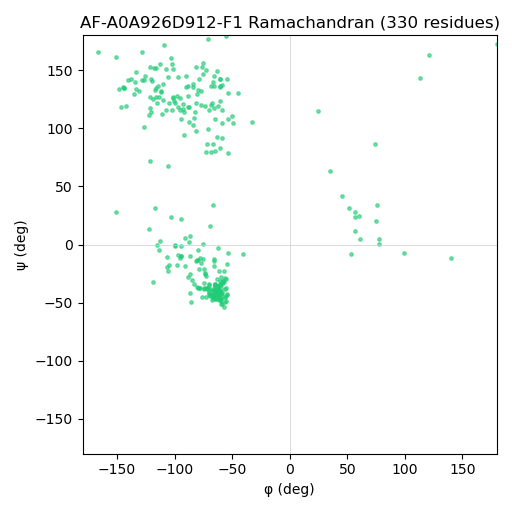 LEU A N 1
ATOM 565 C CA . LEU A 1 71 ? 0.989 -12.950 -18.217 1.00 92.75 71 LEU A CA 1
ATOM 566 C C . LEU A 1 71 ? 2.259 -13.636 -18.735 1.00 92.75 71 LEU A C 1
ATOM 568 O O . LEU A 1 71 ? 2.293 -14.831 -19.036 1.00 92.75 71 LEU A O 1
ATOM 572 N N . LEU A 1 72 ? 3.332 -12.854 -18.816 1.00 92.19 72 LEU A N 1
ATOM 573 C CA . LEU A 1 72 ? 4.699 -13.334 -19.000 1.00 92.19 72 LEU A CA 1
ATOM 574 C C . LEU A 1 72 ? 5.454 -13.166 -17.684 1.00 92.19 72 LEU A C 1
ATOM 576 O O . LEU A 1 72 ? 5.198 -12.225 -16.940 1.00 92.19 72 LEU A O 1
ATOM 580 N N . THR A 1 73 ? 6.444 -14.011 -17.410 1.00 92.75 73 THR A N 1
ATOM 581 C CA . THR A 1 73 ? 7.402 -13.679 -16.341 1.00 92.75 73 THR A CA 1
ATOM 582 C C . THR A 1 73 ? 8.207 -12.445 -16.751 1.00 92.75 73 THR A C 1
ATOM 584 O O . THR A 1 73 ? 8.563 -12.298 -17.928 1.00 92.75 73 THR A O 1
ATOM 587 N N . LEU A 1 74 ? 8.564 -11.583 -15.797 1.00 89.38 74 LEU A N 1
ATOM 588 C CA . LEU A 1 74 ? 9.373 -10.392 -16.077 1.00 89.38 74 LEU A CA 1
ATOM 589 C C . LEU A 1 74 ? 10.717 -10.767 -16.721 1.00 89.38 74 LEU A C 1
ATOM 591 O O . LEU A 1 74 ? 11.207 -10.065 -17.598 1.00 89.38 74 LEU A O 1
ATOM 595 N N . LYS A 1 75 ? 11.260 -11.940 -16.381 1.00 89.38 75 LYS A N 1
ATOM 596 C CA . LYS A 1 75 ? 12.442 -12.525 -17.026 1.00 89.38 75 LYS A CA 1
ATOM 597 C C . LYS A 1 75 ? 12.245 -12.831 -18.510 1.00 89.38 75 LYS A C 1
ATOM 599 O O . LYS A 1 75 ? 13.137 -12.553 -19.306 1.00 89.38 75 LYS A O 1
ATOM 604 N N . GLN A 1 76 ? 11.111 -13.413 -18.900 1.00 90.06 76 GLN A N 1
ATOM 605 C CA . GLN A 1 76 ? 10.810 -13.672 -20.314 1.00 90.06 76 GLN A CA 1
ATOM 606 C C . GLN A 1 76 ? 10.662 -12.366 -21.091 1.00 90.06 76 GLN A C 1
ATOM 608 O O . GLN A 1 76 ? 11.240 -12.234 -22.167 1.00 90.06 76 GLN A O 1
ATOM 613 N N . TYR A 1 77 ? 9.948 -11.399 -20.518 1.00 87.00 77 TYR A N 1
ATOM 614 C CA . TYR A 1 77 ? 9.791 -10.072 -21.106 1.00 87.00 77 TYR A CA 1
ATOM 615 C C . TYR A 1 77 ? 11.139 -9.343 -21.219 1.00 87.00 77 TYR A C 1
ATOM 617 O O . TYR A 1 77 ? 11.482 -8.790 -22.260 1.00 87.00 77 TYR A O 1
ATOM 625 N N . GLY A 1 78 ? 11.974 -9.426 -20.184 1.00 82.50 78 GLY A N 1
ATOM 626 C CA . GLY A 1 78 ? 13.308 -8.840 -20.163 1.00 82.50 78 GLY A CA 1
ATOM 627 C C . GLY A 1 78 ? 14.250 -9.390 -21.234 1.00 82.50 78 GLY A C 1
ATOM 628 O O . GLY A 1 78 ? 15.012 -8.619 -21.809 1.00 82.50 78 GLY A O 1
ATOM 629 N N . ILE A 1 79 ? 14.151 -10.677 -21.591 1.00 83.75 79 ILE A N 1
ATOM 630 C CA . ILE A 1 79 ? 14.917 -11.260 -22.711 1.00 83.75 79 ILE A CA 1
ATOM 631 C C . ILE A 1 79 ? 14.534 -10.619 -24.055 1.00 83.75 79 ILE A C 1
ATOM 633 O O . ILE A 1 79 ? 15.394 -10.453 -24.920 1.00 83.75 79 ILE A O 1
ATOM 637 N N . GLU A 1 80 ? 13.261 -10.267 -24.246 1.00 83.06 80 GLU A N 1
ATOM 638 C CA . GLU A 1 80 ? 12.767 -9.653 -25.483 1.00 83.06 80 GLU A CA 1
ATOM 639 C C . GLU A 1 80 ? 13.098 -8.155 -25.565 1.00 83.06 80 GLU A C 1
ATOM 641 O O . GLU A 1 80 ? 13.455 -7.660 -26.636 1.00 83.06 80 GLU A O 1
ATOM 646 N N . TYR A 1 81 ? 13.040 -7.453 -24.429 1.00 80.81 81 TYR A N 1
ATOM 647 C CA . TYR A 1 81 ? 13.122 -5.989 -24.368 1.00 80.81 81 TYR A CA 1
ATOM 648 C C . TYR A 1 81 ? 14.389 -5.434 -23.692 1.00 80.81 81 TYR A C 1
ATOM 650 O O . TYR A 1 81 ? 14.538 -4.219 -23.587 1.00 80.81 81 TYR A O 1
ATOM 658 N N . GLY A 1 82 ? 15.326 -6.291 -23.277 1.00 78.00 82 GLY A N 1
ATOM 659 C CA . GLY A 1 82 ? 16.609 -5.893 -22.687 1.00 78.00 82 GLY A CA 1
ATOM 660 C C . GLY A 1 82 ? 16.521 -5.410 -21.236 1.00 78.00 82 GLY A C 1
ATOM 661 O O . GLY A 1 82 ? 17.263 -4.509 -20.855 1.00 78.00 82 GLY A O 1
ATOM 662 N N . ILE A 1 83 ? 15.610 -5.980 -20.441 1.00 80.25 83 ILE A N 1
ATOM 663 C CA . ILE A 1 83 ? 15.485 -5.695 -19.002 1.00 80.25 83 ILE A CA 1
ATOM 664 C C . ILE A 1 83 ? 16.152 -6.829 -18.221 1.00 80.25 83 ILE A C 1
ATOM 666 O O . ILE A 1 83 ? 15.783 -7.993 -18.366 1.00 80.25 83 ILE A O 1
ATOM 670 N N . GLU A 1 84 ? 17.119 -6.483 -17.376 1.00 83.88 84 GLU A N 1
ATOM 671 C CA . GLU A 1 84 ? 17.887 -7.430 -16.562 1.00 83.88 84 GLU A CA 1
ATOM 672 C C . GLU A 1 84 ? 17.738 -7.095 -15.072 1.00 83.88 84 GLU A C 1
ATOM 674 O O . GLU A 1 84 ? 17.491 -5.941 -14.703 1.00 83.88 84 GLU A O 1
ATOM 679 N N . ALA A 1 85 ? 17.874 -8.103 -14.208 1.00 83.25 85 ALA A N 1
ATOM 680 C CA . ALA A 1 85 ? 17.689 -7.943 -12.766 1.00 83.25 85 ALA A CA 1
ATOM 681 C C . ALA A 1 85 ? 18.703 -6.965 -12.145 1.00 83.25 85 ALA A C 1
ATOM 683 O O . ALA A 1 85 ? 18.358 -6.207 -11.248 1.00 83.25 85 ALA A O 1
ATOM 684 N N . ASP A 1 86 ? 19.940 -6.947 -12.643 1.00 83.38 86 ASP A N 1
ATOM 685 C CA . ASP A 1 86 ? 21.021 -6.055 -12.209 1.00 83.38 86 ASP A CA 1
ATOM 686 C C . ASP A 1 86 ? 21.022 -4.702 -12.940 1.00 83.38 86 ASP A C 1
ATOM 688 O O . ASP A 1 86 ? 21.931 -3.888 -12.752 1.00 83.38 86 ASP A O 1
ATOM 692 N N . SER A 1 87 ? 19.992 -4.421 -13.747 1.00 83.88 87 SER A N 1
ATOM 693 C CA . SER A 1 87 ? 19.823 -3.097 -14.338 1.00 83.88 87 SER A CA 1
ATOM 694 C C . SER A 1 87 ? 19.661 -2.034 -13.237 1.00 83.88 87 SER A C 1
ATOM 696 O O . SER A 1 87 ? 18.997 -2.292 -12.224 1.00 83.88 87 SER A O 1
ATOM 698 N N . PRO A 1 88 ? 20.228 -0.821 -13.414 1.00 81.00 88 PRO A N 1
ATOM 699 C CA . PRO A 1 88 ? 20.131 0.239 -12.411 1.00 81.00 88 PRO A CA 1
ATOM 700 C C . PRO A 1 88 ? 18.688 0.556 -12.004 1.00 81.00 88 PRO A C 1
ATOM 702 O O . PRO A 1 88 ? 18.404 0.642 -10.814 1.00 81.00 88 PRO A O 1
ATOM 705 N N . GLY A 1 89 ? 17.769 0.633 -12.974 1.00 81.12 89 GLY A N 1
ATOM 706 C CA . GLY A 1 89 ? 16.362 0.952 -12.716 1.00 81.12 89 GLY A CA 1
ATOM 707 C C . GLY A 1 89 ? 15.638 -0.112 -11.886 1.00 81.12 89 GLY A C 1
ATOM 708 O O . GLY A 1 89 ? 14.932 0.225 -10.936 1.00 81.12 89 GLY A O 1
ATOM 709 N N . PHE A 1 90 ? 15.841 -1.404 -12.178 1.00 84.69 90 PHE A N 1
ATOM 710 C CA . PHE A 1 90 ? 15.200 -2.466 -11.394 1.00 84.69 90 PHE A CA 1
ATOM 711 C C . PHE A 1 90 ? 15.832 -2.624 -10.007 1.00 84.69 90 PHE A C 1
ATOM 713 O O . PHE A 1 90 ? 15.135 -2.841 -9.017 1.00 84.69 90 PHE A O 1
ATOM 720 N N . THR A 1 91 ? 17.151 -2.461 -9.918 1.00 85.38 91 THR A N 1
ATOM 721 C CA . THR A 1 91 ? 17.868 -2.480 -8.641 1.00 85.38 91 THR A CA 1
ATOM 722 C C . THR A 1 91 ? 17.372 -1.358 -7.723 1.00 85.38 91 THR A C 1
ATOM 724 O O . THR A 1 91 ? 17.037 -1.609 -6.567 1.00 85.38 91 THR A O 1
ATOM 727 N N . GLU A 1 92 ? 17.245 -0.132 -8.240 1.00 84.75 92 GLU A N 1
ATOM 728 C CA . GLU A 1 92 ? 16.694 1.010 -7.502 1.00 84.75 92 GLU A CA 1
ATOM 729 C C . GLU A 1 92 ? 15.227 0.796 -7.104 1.00 84.75 92 GLU A C 1
ATOM 731 O O . GLU A 1 92 ? 14.835 1.105 -5.979 1.00 84.75 92 GLU A O 1
ATOM 736 N N . TYR A 1 93 ? 14.410 0.225 -7.992 1.00 86.44 93 TYR A N 1
ATOM 737 C CA . TYR A 1 93 ? 13.040 -0.179 -7.675 1.00 86.44 93 TYR A CA 1
ATOM 738 C C . TYR A 1 93 ? 12.983 -1.145 -6.481 1.00 86.44 93 TYR A C 1
ATOM 740 O O . TYR A 1 93 ? 12.242 -0.897 -5.527 1.00 86.44 93 TYR A O 1
ATOM 748 N N . ALA A 1 94 ? 13.799 -2.204 -6.497 1.00 88.25 94 ALA A N 1
ATOM 749 C CA . ALA A 1 94 ? 13.840 -3.191 -5.423 1.00 88.25 94 ALA A CA 1
ATOM 750 C C . ALA A 1 94 ? 14.220 -2.546 -4.081 1.00 88.25 94 ALA A C 1
ATOM 752 O O . ALA A 1 94 ? 13.561 -2.792 -3.070 1.00 88.25 94 ALA A O 1
ATOM 753 N N . TYR A 1 95 ? 15.251 -1.693 -4.073 1.00 86.94 95 TYR A N 1
ATOM 754 C CA . TYR A 1 95 ? 15.700 -1.003 -2.862 1.00 86.94 95 TYR A CA 1
ATOM 755 C C . TYR A 1 95 ? 14.650 -0.046 -2.296 1.00 86.94 95 TYR A C 1
ATOM 757 O O . TYR A 1 95 ? 14.442 -0.029 -1.083 1.00 86.94 95 TYR A O 1
ATOM 765 N N . ARG A 1 96 ? 13.976 0.736 -3.149 1.00 88.19 96 ARG A N 1
ATOM 766 C CA . ARG A 1 96 ? 12.917 1.657 -2.707 1.00 88.19 96 ARG A CA 1
ATOM 767 C C . ARG A 1 96 ? 11.745 0.905 -2.084 1.00 88.19 96 ARG A C 1
ATOM 769 O O . ARG A 1 96 ? 11.297 1.288 -1.007 1.00 88.19 96 ARG A O 1
ATOM 776 N N . LEU A 1 97 ? 11.299 -0.182 -2.718 1.00 90.69 97 LEU A N 1
ATOM 777 C CA . LEU A 1 97 ? 10.234 -1.029 -2.183 1.00 90.69 97 LEU A CA 1
ATOM 778 C C . LEU A 1 97 ? 10.616 -1.615 -0.817 1.00 90.69 97 LEU A C 1
ATOM 780 O O . LEU A 1 97 ? 9.858 -1.476 0.136 1.00 90.69 97 LEU A O 1
ATOM 784 N N . ASP A 1 98 ? 11.792 -2.233 -0.700 1.00 89.44 98 ASP A N 1
ATOM 785 C CA . ASP A 1 98 ? 12.241 -2.842 0.560 1.00 89.44 98 ASP A CA 1
ATOM 786 C C . ASP A 1 98 ? 12.392 -1.811 1.686 1.00 89.44 98 ASP A C 1
ATOM 788 O O . ASP A 1 98 ? 11.936 -2.046 2.803 1.00 89.44 98 ASP A O 1
ATOM 792 N N . THR A 1 99 ? 12.949 -0.637 1.370 1.00 87.12 99 THR A N 1
ATOM 793 C CA . THR A 1 99 ? 13.112 0.467 2.328 1.00 87.12 99 THR A CA 1
ATOM 794 C C . THR A 1 99 ? 11.762 0.983 2.816 1.00 87.12 99 THR A C 1
ATOM 796 O O . THR A 1 99 ? 11.578 1.152 4.018 1.00 87.12 99 THR A O 1
ATOM 799 N N . PHE A 1 100 ? 10.803 1.191 1.909 1.00 89.00 100 PHE A N 1
ATOM 800 C CA . PHE A 1 100 ? 9.453 1.631 2.264 1.00 89.00 100 PHE A CA 1
ATOM 801 C C . PHE A 1 100 ? 8.753 0.619 3.178 1.00 89.00 100 PHE A C 1
ATOM 803 O O . PHE A 1 100 ? 8.214 0.984 4.223 1.00 89.00 100 PHE A O 1
ATOM 810 N N . LEU A 1 101 ? 8.813 -0.672 2.830 1.00 90.44 101 LEU A N 1
ATOM 811 C CA . LEU A 1 101 ? 8.250 -1.723 3.676 1.00 90.44 101 LEU A CA 1
ATOM 812 C C . LEU A 1 101 ? 8.946 -1.761 5.048 1.00 90.44 101 LEU A C 1
ATOM 814 O O . LEU A 1 101 ? 8.289 -1.928 6.072 1.00 90.44 101 LEU A O 1
ATOM 818 N N . TYR A 1 102 ? 10.268 -1.586 5.105 1.00 86.94 102 TYR A N 1
ATOM 819 C CA . TYR A 1 102 ? 10.983 -1.540 6.380 1.00 86.94 102 TYR A CA 1
ATOM 820 C C . TYR A 1 102 ? 10.543 -0.345 7.234 1.00 86.94 102 TYR A C 1
ATOM 822 O O . TYR A 1 102 ? 10.267 -0.511 8.419 1.00 86.94 102 TYR A O 1
ATOM 830 N N . GLN A 1 103 ? 10.417 0.843 6.643 1.00 84.25 103 GLN A N 1
ATOM 831 C CA . GLN A 1 103 ? 10.027 2.064 7.354 1.00 84.25 103 GLN A CA 1
ATOM 832 C C . GLN A 1 103 ? 8.640 1.965 7.997 1.00 84.25 103 GLN A C 1
ATOM 834 O O . GLN A 1 103 ? 8.467 2.411 9.127 1.00 84.25 103 GLN A O 1
ATOM 839 N N . ILE A 1 104 ? 7.670 1.360 7.307 1.00 84.19 104 ILE A N 1
ATOM 840 C CA . ILE A 1 104 ? 6.290 1.262 7.809 1.00 84.19 104 ILE A CA 1
ATOM 841 C C . ILE A 1 104 ? 6.124 0.141 8.837 1.00 84.19 104 ILE A C 1
ATOM 843 O O . ILE A 1 104 ? 5.360 0.290 9.789 1.00 84.19 104 ILE A O 1
ATOM 847 N N . PHE A 1 105 ? 6.805 -0.991 8.640 1.00 81.94 105 PHE A N 1
ATOM 848 C CA . PHE A 1 105 ? 6.536 -2.212 9.407 1.00 81.94 105 PHE A CA 1
ATOM 849 C C . PHE A 1 105 ? 7.605 -2.546 10.459 1.00 81.94 105 PHE A C 1
ATOM 851 O O . PHE A 1 105 ? 7.392 -3.444 11.282 1.00 81.94 105 PHE A O 1
ATOM 858 N N . SER A 1 106 ? 8.760 -1.875 10.455 1.00 76.00 106 SER A N 1
ATOM 859 C CA . SER A 1 106 ? 9.700 -1.961 11.574 1.00 76.00 106 SER A CA 1
ATOM 860 C C . SER A 1 106 ? 9.187 -1.095 12.724 1.00 76.00 106 SER A C 1
ATOM 862 O O . SER A 1 106 ? 8.786 0.043 12.518 1.00 76.00 106 SER A O 1
ATOM 864 N N . ASP A 1 107 ? 9.162 -1.637 13.946 1.00 58.34 107 ASP A N 1
ATOM 865 C CA . ASP A 1 107 ? 8.554 -1.028 15.147 1.00 58.34 107 ASP A CA 1
ATOM 866 C C . ASP A 1 107 ? 9.261 0.260 15.653 1.00 58.34 107 ASP A C 1
ATOM 868 O O . ASP A 1 107 ? 9.370 0.485 16.860 1.00 58.34 107 ASP A O 1
ATOM 872 N N . GLY A 1 108 ? 9.815 1.108 14.779 1.00 52.25 108 GLY A N 1
ATOM 873 C CA . GLY A 1 108 ? 10.386 2.419 15.112 1.00 52.25 108 GLY A CA 1
ATOM 874 C C . GLY A 1 108 ? 11.570 2.405 16.091 1.00 52.25 108 GLY A C 1
ATOM 875 O O . GLY A 1 108 ? 12.047 3.464 16.488 1.00 52.25 108 GLY A O 1
ATOM 876 N N . ASN A 1 109 ? 12.066 1.232 16.497 1.00 42.91 109 ASN A N 1
ATOM 877 C CA . ASN A 1 109 ? 13.153 1.106 17.475 1.00 42.91 109 ASN A CA 1
ATOM 878 C C . ASN A 1 109 ? 14.548 1.349 16.880 1.00 42.91 109 ASN A C 1
ATOM 880 O O . ASN A 1 109 ? 15.524 1.403 17.629 1.00 42.91 109 ASN A O 1
ATOM 884 N N . GLU A 1 110 ? 14.649 1.548 15.568 1.00 46.31 110 GLU A N 1
ATOM 885 C CA . GLU A 1 110 ? 15.879 1.951 14.892 1.00 46.31 110 GLU A CA 1
ATOM 886 C C . GLU A 1 110 ? 15.638 3.267 14.147 1.00 46.31 110 GLU A C 1
ATOM 888 O O . GLU A 1 110 ? 15.532 3.320 12.928 1.00 46.31 110 GLU A O 1
ATOM 893 N N . THR A 1 111 ? 15.512 4.364 14.900 1.00 37.69 111 THR A N 1
ATOM 894 C CA . THR A 1 111 ? 15.580 5.719 14.343 1.00 37.69 111 THR A CA 1
ATOM 895 C C . THR A 1 111 ? 17.004 6.007 13.858 1.00 37.69 111 THR A C 1
ATOM 897 O O . THR A 1 111 ? 17.777 6.680 14.544 1.00 37.69 111 THR A O 1
ATOM 900 N N . GLU A 1 112 ? 17.362 5.519 12.676 1.00 37.94 112 GLU A N 1
ATOM 901 C CA . GLU A 1 112 ? 18.282 6.251 11.809 1.00 37.94 112 GLU A CA 1
ATOM 902 C C . GLU A 1 112 ? 17.443 7.158 10.900 1.00 37.94 112 GLU A C 1
ATOM 904 O O . GLU A 1 112 ? 16.350 6.808 10.468 1.00 37.94 112 GLU A O 1
ATOM 909 N N . SER A 1 113 ? 17.883 8.404 10.749 1.00 33.88 113 SER A N 1
ATOM 910 C CA . SER A 1 113 ? 17.047 9.508 10.266 1.00 33.88 113 SER A CA 1
ATOM 911 C C . SER A 1 113 ? 16.491 9.275 8.849 1.00 33.88 113 SER A C 1
ATOM 913 O O . SER A 1 113 ? 17.240 8.813 7.983 1.00 33.88 113 SER A O 1
ATOM 915 N N . PRO A 1 114 ? 15.236 9.685 8.567 1.00 36.00 114 PRO A N 1
ATOM 916 C CA . PRO A 1 114 ? 14.696 9.708 7.212 1.00 36.00 114 PRO A CA 1
ATOM 917 C C . PRO A 1 114 ? 15.505 10.730 6.404 1.00 36.00 114 PRO A C 1
ATOM 919 O O . PRO A 1 114 ? 15.463 11.929 6.671 1.00 36.00 114 PRO A O 1
ATOM 922 N N . GLY A 1 115 ? 16.345 10.251 5.490 1.00 36.53 115 GLY A N 1
ATOM 923 C CA . GLY A 1 115 ? 17.210 11.108 4.669 1.00 36.53 115 GLY A CA 1
ATOM 924 C C . GLY A 1 115 ? 18.622 10.575 4.447 1.00 36.53 115 GLY A C 1
ATOM 925 O O . GLY A 1 115 ? 19.321 11.067 3.562 1.00 36.53 115 GLY A O 1
ATOM 926 N N . GLN A 1 116 ? 19.049 9.543 5.176 1.00 33.88 116 GLN A N 1
ATOM 927 C CA . GLN A 1 116 ? 20.140 8.702 4.696 1.00 33.88 116 GLN A CA 1
ATOM 928 C C . GLN A 1 116 ? 19.521 7.513 3.979 1.00 33.88 116 GLN A C 1
ATOM 930 O O . GLN A 1 116 ? 18.960 6.627 4.610 1.00 33.88 116 GLN A O 1
ATOM 935 N N . ILE A 1 117 ? 19.638 7.492 2.649 1.00 40.22 117 ILE A N 1
ATOM 936 C CA . ILE A 1 117 ? 19.664 6.230 1.909 1.00 40.22 117 ILE A CA 1
ATOM 937 C C . ILE A 1 117 ? 20.706 5.393 2.644 1.00 40.22 117 ILE A C 1
ATOM 939 O O . ILE A 1 117 ? 21.899 5.708 2.586 1.00 40.22 117 ILE A O 1
ATOM 943 N N . VAL A 1 118 ? 20.262 4.416 3.433 1.00 37.69 118 VAL A N 1
ATOM 944 C CA . VAL A 1 118 ? 21.168 3.559 4.182 1.00 37.69 118 VAL A CA 1
ATOM 945 C C . VAL A 1 118 ? 21.826 2.662 3.147 1.00 37.69 118 VAL A C 1
ATOM 947 O O . VAL A 1 118 ? 21.384 1.559 2.862 1.00 37.69 118 VAL A O 1
ATOM 950 N N . THR A 1 119 ? 22.916 3.139 2.553 1.00 36.44 119 THR A N 1
ATOM 951 C CA . THR A 1 119 ? 23.749 2.378 1.614 1.00 36.44 119 THR A CA 1
ATOM 952 C C . THR A 1 119 ? 24.513 1.244 2.314 1.00 36.44 119 THR A C 1
ATOM 954 O O . THR A 1 119 ? 25.511 0.774 1.781 1.00 36.44 119 THR A O 1
ATOM 957 N N . ASN A 1 120 ? 24.127 0.870 3.540 1.00 33.22 120 ASN A N 1
ATOM 958 C CA . ASN A 1 120 ? 24.936 0.069 4.453 1.00 33.22 120 ASN A CA 1
ATOM 959 C C . ASN A 1 120 ? 24.133 -0.807 5.434 1.00 33.22 120 ASN A C 1
ATOM 961 O O . ASN A 1 120 ? 24.642 -1.138 6.503 1.00 33.22 120 ASN A O 1
ATOM 965 N N . ILE A 1 121 ? 22.920 -1.236 5.075 1.00 42.75 121 ILE A N 1
ATOM 966 C CA . ILE A 1 121 ? 22.360 -2.451 5.683 1.00 42.75 121 ILE A CA 1
ATOM 967 C C . ILE A 1 121 ? 22.853 -3.606 4.815 1.00 42.75 121 ILE A C 1
ATOM 969 O O . ILE A 1 121 ? 22.632 -3.626 3.605 1.00 42.75 121 ILE A O 1
ATOM 973 N N . GLU A 1 122 ? 23.623 -4.523 5.401 1.00 48.09 122 GLU A N 1
ATOM 974 C CA . GLU A 1 122 ? 24.047 -5.754 4.731 1.00 48.09 122 GLU A CA 1
ATOM 975 C C . GLU A 1 122 ? 22.809 -6.633 4.449 1.00 48.09 122 GLU A C 1
ATOM 977 O O . GLU A 1 122 ? 22.519 -7.562 5.196 1.00 48.09 122 GLU A O 1
ATOM 982 N N . GLY A 1 123 ? 22.067 -6.336 3.377 1.00 63.19 123 GLY A N 1
ATOM 983 C CA . GLY A 1 123 ? 20.951 -7.149 2.883 1.00 63.19 123 GLY A CA 1
ATOM 984 C C . GLY A 1 123 ? 19.600 -6.431 2.814 1.00 63.19 123 GLY A C 1
ATOM 985 O O . GLY A 1 123 ? 19.404 -5.375 3.402 1.00 63.19 123 GLY A O 1
ATOM 986 N N . PHE A 1 124 ? 18.685 -7.037 2.058 1.00 73.50 124 PHE A N 1
ATOM 987 C CA . PHE A 1 124 ? 17.265 -6.684 1.980 1.00 73.50 124 PHE A CA 1
ATOM 988 C C . PHE A 1 124 ? 16.527 -7.171 3.240 1.00 73.50 124 PHE A C 1
ATOM 990 O O . PHE A 1 124 ? 16.872 -8.216 3.799 1.00 73.50 124 PHE A O 1
ATOM 997 N N . HIS A 1 125 ? 15.508 -6.438 3.686 1.00 81.19 125 HIS A N 1
ATOM 998 C CA . HIS A 1 125 ? 14.744 -6.768 4.892 1.00 81.19 125 HIS A CA 1
ATOM 999 C C . HIS A 1 125 ? 13.579 -7.734 4.652 1.00 81.19 125 HIS A C 1
ATOM 1001 O O . HIS A 1 125 ? 13.164 -8.423 5.590 1.00 81.19 125 HIS A O 1
ATOM 1007 N N . PHE A 1 126 ? 13.051 -7.773 3.428 1.00 83.88 126 PHE A N 1
ATOM 1008 C CA . PHE A 1 126 ? 11.945 -8.650 3.031 1.00 83.88 126 PHE A CA 1
ATOM 1009 C C . PHE A 1 126 ? 12.307 -9.626 1.919 1.00 83.88 126 PHE A C 1
ATOM 1011 O O . PHE A 1 126 ? 11.756 -10.727 1.864 1.00 83.88 126 PHE A O 1
ATOM 1018 N N . PHE A 1 127 ? 13.200 -9.226 1.020 1.00 84.75 127 PHE A N 1
ATOM 1019 C CA . PHE A 1 127 ? 13.568 -10.022 -0.148 1.00 84.75 127 PHE A CA 1
ATOM 1020 C C . PHE A 1 127 ? 14.898 -10.740 0.073 1.00 84.75 127 PHE A C 1
ATOM 1022 O O . PHE A 1 127 ? 15.770 -10.249 0.779 1.00 84.75 127 PHE A O 1
ATOM 1029 N N . GLU A 1 128 ? 15.098 -11.902 -0.551 1.00 84.94 128 GLU A N 1
ATOM 1030 C CA . GLU A 1 128 ? 16.401 -12.579 -0.467 1.00 84.94 128 GLU A CA 1
ATOM 1031 C C . GLU A 1 128 ? 17.456 -11.873 -1.329 1.00 84.94 128 GLU A C 1
ATOM 1033 O O . GLU A 1 128 ? 18.633 -11.798 -0.974 1.00 84.94 128 GLU A O 1
ATOM 1038 N N . SER A 1 129 ? 17.039 -11.374 -2.494 1.00 87.94 129 SER A N 1
ATOM 1039 C CA . SER A 1 129 ? 17.885 -10.640 -3.433 1.00 87.94 129 SER A CA 1
ATOM 1040 C C . SER A 1 129 ? 17.045 -9.924 -4.493 1.00 87.94 129 SER A C 1
ATOM 1042 O O . SER A 1 129 ? 15.887 -10.272 -4.722 1.00 87.94 129 SER A O 1
ATOM 1044 N N . VAL A 1 130 ? 17.669 -8.991 -5.220 1.00 88.00 130 VAL A N 1
ATOM 1045 C CA . VAL A 1 130 ? 17.080 -8.375 -6.424 1.00 88.00 130 VAL A CA 1
ATOM 1046 C C . VAL A 1 130 ? 16.687 -9.438 -7.459 1.00 88.00 130 VAL A C 1
ATOM 1048 O O . VAL A 1 130 ? 15.634 -9.333 -8.080 1.00 88.00 130 VAL A O 1
ATOM 1051 N N . GLN A 1 131 ? 17.496 -10.495 -7.611 1.00 90.44 131 GLN A N 1
ATOM 1052 C CA . GLN A 1 131 ? 17.219 -11.587 -8.548 1.00 90.44 131 GLN A CA 1
ATOM 1053 C C . GLN A 1 131 ? 15.946 -12.357 -8.173 1.00 90.44 131 GLN A C 1
ATOM 1055 O O . GLN A 1 131 ? 15.138 -12.637 -9.052 1.00 90.44 131 GLN A O 1
ATOM 1060 N N . ASP A 1 132 ? 15.752 -12.682 -6.890 1.00 90.00 132 ASP A N 1
ATOM 1061 C CA . ASP A 1 132 ? 14.545 -13.382 -6.418 1.00 90.00 132 ASP A CA 1
ATOM 1062 C C . ASP A 1 132 ? 13.281 -12.551 -6.680 1.00 90.00 132 ASP A C 1
ATOM 1064 O O . ASP A 1 132 ? 12.284 -13.071 -7.188 1.00 90.00 132 ASP A O 1
ATOM 1068 N N . LEU A 1 133 ? 13.343 -11.243 -6.407 1.00 91.06 133 LEU A N 1
ATOM 1069 C CA . LEU A 1 133 ? 12.241 -10.330 -6.698 1.00 91.06 133 LEU A CA 1
ATOM 1070 C C . LEU A 1 133 ? 11.939 -10.285 -8.203 1.00 91.06 133 LEU A C 1
ATOM 1072 O O . LEU A 1 133 ? 10.788 -10.448 -8.599 1.00 91.06 133 LEU A O 1
ATOM 1076 N N . PHE A 1 134 ? 12.969 -10.127 -9.039 1.00 90.44 134 PHE A N 1
ATOM 1077 C CA . PHE A 1 134 ? 12.835 -10.080 -10.497 1.00 90.44 134 PHE A CA 1
ATOM 107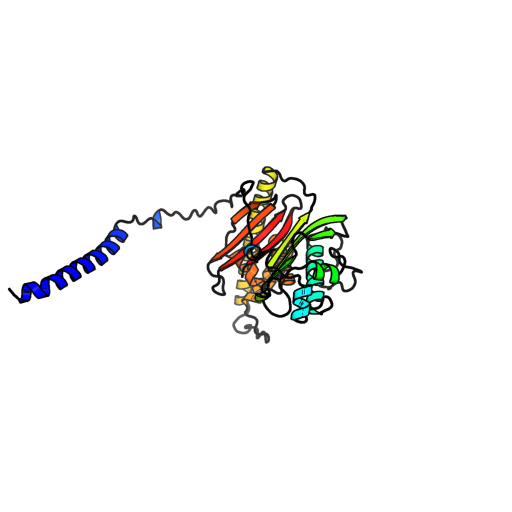8 C C . PHE A 1 134 ? 12.204 -11.353 -11.074 1.00 90.44 134 PHE A C 1
ATOM 1080 O O . PHE A 1 134 ? 11.347 -11.288 -11.953 1.00 90.44 134 PHE A O 1
ATOM 1087 N N . GLU A 1 135 ? 12.611 -12.523 -10.579 1.00 92.38 135 GLU A N 1
ATOM 1088 C CA . GLU A 1 135 ? 12.092 -13.814 -11.044 1.00 92.38 135 GLU A CA 1
ATOM 1089 C C . GLU A 1 135 ? 10.673 -14.112 -10.552 1.00 92.38 135 GLU A C 1
ATOM 1091 O O . GLU A 1 135 ? 9.981 -14.920 -11.171 1.00 92.38 135 GLU A O 1
ATOM 1096 N N . SER A 1 136 ? 10.238 -13.451 -9.478 1.00 94.00 136 SER A N 1
ATOM 1097 C CA . SER A 1 136 ? 8.895 -13.606 -8.909 1.00 94.00 136 SER A CA 1
ATOM 1098 C C . SER A 1 136 ? 7.849 -12.692 -9.553 1.00 94.00 136 SER A C 1
ATOM 1100 O O . SER A 1 136 ? 6.665 -12.835 -9.258 1.00 94.00 136 SER A O 1
ATOM 1102 N N . MET A 1 137 ? 8.265 -11.740 -10.392 1.00 94.00 137 MET A N 1
ATOM 1103 C CA . MET A 1 137 ? 7.364 -10.779 -11.025 1.00 94.00 137 MET A CA 1
ATOM 1104 C C . MET A 1 137 ? 6.822 -11.270 -12.367 1.00 94.00 137 MET A C 1
ATOM 1106 O O . MET A 1 137 ? 7.517 -11.896 -13.173 1.00 94.00 137 MET A O 1
ATOM 1110 N N . GLU A 1 138 ? 5.575 -10.903 -12.625 1.00 94.50 138 GLU A N 1
ATOM 1111 C CA . GLU A 1 138 ? 4.828 -11.164 -13.847 1.00 94.50 138 GLU A CA 1
ATOM 1112 C C . GLU A 1 138 ? 4.487 -9.838 -14.532 1.00 94.50 138 GLU A C 1
ATOM 1114 O O . GLU A 1 138 ? 4.373 -8.804 -13.886 1.00 94.50 138 GLU A O 1
ATOM 1119 N N . VAL A 1 139 ? 4.338 -9.832 -15.849 1.00 91.69 139 VAL A N 1
ATOM 1120 C CA . VAL A 1 139 ? 4.079 -8.623 -16.634 1.00 91.69 139 VAL A CA 1
ATOM 1121 C C . VAL A 1 139 ? 3.032 -8.910 -17.696 1.00 91.69 139 VAL A C 1
ATOM 1123 O O . VAL A 1 139 ? 2.985 -10.001 -18.276 1.00 91.69 139 VAL A O 1
ATOM 1126 N N . THR A 1 140 ? 2.162 -7.935 -17.948 1.00 90.94 140 THR A N 1
ATOM 1127 C CA . THR A 1 140 ? 1.191 -8.035 -19.041 1.00 90.94 140 THR A CA 1
ATOM 1128 C C . THR A 1 140 ? 1.911 -8.102 -20.383 1.00 90.94 140 THR A C 1
ATOM 1130 O O . THR A 1 140 ? 2.977 -7.520 -20.561 1.00 90.94 140 THR A O 1
ATOM 1133 N N . GLN A 1 141 ? 1.327 -8.785 -21.370 1.00 83.38 141 GLN A N 1
ATOM 1134 C CA . GLN A 1 141 ? 1.933 -8.879 -22.709 1.00 83.38 141 GLN A CA 1
ATOM 1135 C C . GLN A 1 141 ? 2.197 -7.513 -23.351 1.00 83.38 141 GLN A C 1
ATOM 1137 O O . GLN A 1 141 ? 3.155 -7.362 -24.100 1.00 83.38 141 GLN A O 1
ATOM 1142 N N . ALA A 1 142 ? 1.349 -6.524 -23.064 1.00 81.44 142 ALA A N 1
ATOM 1143 C CA . ALA A 1 142 ? 1.524 -5.157 -23.542 1.00 81.44 142 ALA A CA 1
ATOM 1144 C C . ALA A 1 142 ? 2.631 -4.387 -22.796 1.00 81.44 142 ALA A C 1
ATOM 1146 O O . ALA A 1 142 ? 3.034 -3.321 -23.250 1.00 81.44 142 ALA A O 1
ATOM 1147 N N . GLY A 1 143 ? 3.122 -4.913 -21.669 1.00 79.56 143 GLY A N 1
ATOM 1148 C CA . GLY A 1 143 ? 4.064 -4.228 -20.790 1.00 79.56 143 GLY A CA 1
ATOM 1149 C C . GLY A 1 143 ? 3.411 -3.171 -19.900 1.00 79.56 143 GLY A C 1
ATOM 1150 O O . GLY A 1 143 ? 4.104 -2.474 -19.183 1.00 79.56 143 GLY A O 1
ATOM 1151 N N . ASP A 1 144 ? 2.089 -3.035 -19.920 1.00 86.06 144 ASP A N 1
ATOM 1152 C CA . ASP A 1 144 ? 1.363 -1.960 -19.234 1.00 86.06 144 ASP A CA 1
ATOM 1153 C C . ASP A 1 144 ? 1.490 -2.014 -17.699 1.00 86.06 144 ASP A C 1
ATOM 1155 O O . ASP A 1 144 ? 1.537 -0.973 -17.032 1.00 86.06 144 ASP A O 1
ATOM 1159 N N . PHE A 1 145 ? 1.558 -3.232 -17.149 1.00 91.81 145 PHE A N 1
ATOM 1160 C CA . PHE A 1 145 ? 1.615 -3.492 -15.712 1.00 91.81 145 PHE A CA 1
ATOM 1161 C C . PHE A 1 145 ? 2.571 -4.633 -15.380 1.00 91.81 145 PHE A C 1
ATOM 1163 O O . PHE A 1 145 ? 2.602 -5.649 -16.078 1.00 91.81 145 PHE A O 1
ATOM 1170 N N . VAL A 1 146 ? 3.288 -4.473 -14.269 1.00 92.62 146 VAL A N 1
ATOM 1171 C CA . VAL A 1 146 ? 4.103 -5.507 -13.622 1.00 92.62 146 VAL A CA 1
ATOM 1172 C C . VAL A 1 146 ? 3.444 -5.864 -12.294 1.00 92.62 146 VAL A C 1
ATOM 1174 O O . VAL A 1 146 ? 3.106 -4.972 -11.522 1.00 92.62 146 VAL A O 1
ATOM 1177 N N . PHE A 1 147 ? 3.276 -7.150 -12.020 1.00 95.56 147 PHE A N 1
ATOM 1178 C CA . PHE A 1 147 ? 2.624 -7.694 -10.839 1.00 95.56 147 PHE A CA 1
ATOM 1179 C C . PHE A 1 147 ? 3.581 -8.591 -10.053 1.00 95.56 147 PHE A C 1
ATOM 1181 O O . PHE A 1 147 ? 4.342 -9.373 -10.616 1.00 95.56 147 PHE A O 1
ATOM 1188 N N . LEU A 1 148 ? 3.490 -8.516 -8.733 1.00 96.25 148 LEU A N 1
ATOM 1189 C CA . LEU A 1 148 ? 3.994 -9.503 -7.790 1.00 96.25 148 LEU A CA 1
ATOM 1190 C C . LEU A 1 148 ? 2.789 -9.941 -6.965 1.00 96.25 148 LEU A C 1
ATOM 1192 O O . LEU A 1 148 ? 2.247 -9.125 -6.225 1.00 96.25 148 LEU A O 1
ATOM 1196 N N . LYS A 1 149 ? 2.346 -11.187 -7.121 1.00 96.00 149 LYS A N 1
ATOM 1197 C CA . LYS A 1 149 ? 1.130 -11.686 -6.474 1.00 96.00 149 LYS A CA 1
ATOM 1198 C C . LYS A 1 149 ? 1.450 -12.772 -5.455 1.00 96.00 149 LYS A C 1
ATOM 1200 O O . LYS A 1 149 ? 2.229 -13.677 -5.746 1.00 96.00 149 LYS A O 1
ATOM 1205 N N . ASP A 1 150 ? 0.819 -12.692 -4.290 1.00 94.31 150 ASP A N 1
ATOM 1206 C CA . ASP A 1 150 ? 0.891 -13.647 -3.186 1.00 94.31 150 ASP A CA 1
ATOM 1207 C C . ASP A 1 150 ? 2.341 -13.990 -2.762 1.00 94.31 150 ASP A C 1
ATOM 1209 O O . ASP A 1 150 ? 2.619 -15.107 -2.314 1.00 94.31 150 ASP A O 1
ATOM 1213 N N . LYS A 1 151 ? 3.300 -13.056 -2.893 1.00 94.38 151 LYS A N 1
ATOM 1214 C CA . LYS A 1 151 ? 4.706 -13.325 -2.550 1.00 94.38 151 LYS A CA 1
ATOM 1215 C C . LYS A 1 151 ? 4.854 -13.384 -1.039 1.00 94.38 151 LYS A C 1
ATOM 1217 O O . LYS A 1 151 ? 4.629 -12.404 -0.337 1.00 94.38 151 LYS A O 1
ATOM 1222 N N . THR A 1 152 ? 5.282 -14.531 -0.533 1.00 93.25 152 THR A N 1
ATOM 1223 C CA . THR A 1 152 ? 5.616 -14.679 0.882 1.00 93.25 152 THR A CA 1
ATOM 1224 C C . THR A 1 152 ? 7.018 -14.140 1.160 1.00 93.25 152 THR A C 1
ATOM 1226 O O . THR A 1 152 ? 7.974 -14.510 0.475 1.00 93.25 152 THR A O 1
ATOM 1229 N N . CYS A 1 153 ? 7.146 -13.287 2.174 1.00 88.75 153 CYS A N 1
ATOM 1230 C CA . CYS A 1 153 ? 8.410 -12.726 2.641 1.00 88.75 153 CYS A CA 1
ATOM 1231 C C . CYS A 1 153 ? 8.508 -12.806 4.170 1.00 88.75 153 CYS A C 1
ATOM 1233 O O . CYS A 1 153 ? 7.508 -12.741 4.882 1.00 88.75 153 CYS A O 1
ATOM 1235 N N . ASN A 1 154 ? 9.726 -12.970 4.689 1.00 84.88 154 ASN A N 1
ATOM 1236 C CA . ASN A 1 154 ? 9.979 -13.024 6.128 1.00 84.88 154 ASN A CA 1
ATOM 1237 C C . ASN A 1 154 ? 10.666 -11.733 6.556 1.00 84.88 154 ASN A C 1
ATOM 1239 O O . ASN A 1 154 ? 11.799 -11.485 6.152 1.00 84.88 154 ASN A O 1
ATOM 1243 N N . ALA A 1 155 ? 10.007 -10.942 7.400 1.00 81.75 155 ALA A N 1
ATOM 1244 C CA . ALA A 1 155 ? 10.607 -9.729 7.934 1.00 81.75 155 ALA A CA 1
ATOM 1245 C C . ALA A 1 155 ? 11.757 -10.089 8.885 1.00 81.75 155 ALA A C 1
ATOM 1247 O O . ALA A 1 155 ? 11.570 -10.764 9.905 1.00 81.75 155 ALA A O 1
ATOM 1248 N N . VAL A 1 156 ? 12.964 -9.627 8.560 1.00 78.88 156 VAL A N 1
ATOM 1249 C CA . VAL A 1 156 ? 14.192 -10.000 9.284 1.00 78.88 156 VAL A CA 1
ATOM 1250 C C . VAL A 1 156 ? 14.146 -9.598 10.767 1.00 78.88 156 VAL A C 1
ATOM 1252 O O . VAL A 1 156 ? 14.650 -10.331 11.622 1.00 78.88 156 VAL A O 1
ATOM 1255 N N . TRP A 1 157 ? 13.515 -8.466 11.095 1.00 74.75 157 TRP A N 1
ATOM 1256 C CA . TRP A 1 157 ? 13.558 -7.873 12.438 1.00 74.75 157 TRP A CA 1
ATOM 1257 C C . TRP A 1 157 ? 12.585 -8.515 13.437 1.00 74.75 157 TRP A C 1
ATOM 1259 O O . TRP A 1 157 ? 12.931 -8.668 14.608 1.00 74.75 157 TRP A O 1
ATOM 1269 N N . ASN A 1 158 ? 11.388 -8.923 12.999 1.00 77.88 158 ASN A N 1
ATOM 1270 C CA . ASN A 1 158 ? 10.357 -9.493 13.878 1.00 77.88 158 ASN A CA 1
ATOM 1271 C C . ASN A 1 158 ? 10.070 -10.980 13.600 1.00 77.88 158 ASN A C 1
ATOM 1273 O O . ASN A 1 158 ? 9.317 -11.601 14.351 1.00 77.88 158 ASN A O 1
ATOM 1277 N N . ARG A 1 159 ? 10.689 -11.566 12.562 1.00 81.25 159 ARG A N 1
ATOM 1278 C CA . ARG A 1 159 ? 10.496 -12.961 12.117 1.00 81.25 159 ARG A CA 1
ATOM 1279 C C . ARG A 1 159 ? 9.043 -13.309 11.786 1.00 81.25 159 ARG A C 1
ATOM 1281 O O . ARG A 1 159 ? 8.665 -14.479 11.851 1.00 81.25 159 ARG A O 1
ATOM 1288 N N . THR A 1 160 ? 8.239 -12.303 11.467 1.00 86.00 160 THR A N 1
ATOM 1289 C CA . THR A 1 160 ? 6.868 -12.489 11.008 1.00 86.00 160 THR A CA 1
ATOM 1290 C C . THR A 1 160 ? 6.890 -12.759 9.513 1.00 86.00 160 THR A C 1
ATOM 1292 O O . THR A 1 160 ? 7.639 -12.138 8.757 1.00 86.00 160 THR A O 1
ATOM 1295 N N . GLU A 1 161 ? 6.072 -13.718 9.104 1.00 92.38 161 GLU A N 1
ATOM 1296 C CA . GLU A 1 161 ? 5.844 -14.035 7.704 1.00 92.38 161 GLU A CA 1
ATOM 1297 C C . GLU A 1 161 ? 4.700 -13.165 7.179 1.00 92.38 161 GLU A C 1
ATOM 1299 O O . GLU A 1 161 ? 3.613 -13.121 7.770 1.00 92.38 161 GLU A O 1
ATOM 1304 N N . TYR A 1 162 ? 4.949 -12.479 6.070 1.00 92.94 162 TYR A N 1
ATOM 1305 C CA . TYR A 1 162 ? 3.998 -11.607 5.399 1.00 92.94 162 TYR A CA 1
ATOM 1306 C C . TYR A 1 162 ? 3.698 -12.121 3.993 1.00 92.94 162 TYR A C 1
ATOM 1308 O O . TYR A 1 162 ? 4.535 -12.756 3.349 1.00 92.94 162 TYR A O 1
ATOM 1316 N N . ARG A 1 163 ? 2.495 -11.817 3.512 1.00 95.31 163 ARG A N 1
ATOM 1317 C CA . ARG A 1 163 ? 2.110 -11.909 2.107 1.00 95.31 163 ARG A CA 1
ATOM 1318 C C . ARG A 1 163 ? 2.142 -10.507 1.513 1.00 95.31 163 ARG A C 1
ATOM 1320 O O . ARG A 1 163 ? 1.505 -9.605 2.053 1.00 95.31 163 ARG A O 1
ATOM 1327 N N . LEU A 1 164 ? 2.875 -10.362 0.418 1.00 95.94 164 LEU A N 1
ATOM 1328 C CA . LEU A 1 164 ? 3.044 -9.129 -0.329 1.00 95.94 164 LEU A CA 1
ATOM 1329 C C . LEU A 1 164 ? 2.408 -9.257 -1.715 1.00 95.94 164 LEU A C 1
ATOM 1331 O O . LEU A 1 164 ? 2.760 -10.145 -2.495 1.00 95.94 164 LEU A O 1
ATOM 1335 N N . ASP A 1 165 ? 1.545 -8.297 -2.016 1.00 97.19 165 ASP A N 1
ATOM 1336 C CA . ASP A 1 165 ? 0.988 -8.038 -3.333 1.00 97.19 165 ASP A CA 1
ATOM 1337 C C . ASP A 1 165 ? 1.453 -6.653 -3.802 1.00 97.19 165 ASP A C 1
ATOM 1339 O O . ASP A 1 165 ? 1.295 -5.660 -3.090 1.00 97.19 165 ASP A O 1
ATOM 1343 N N . VAL A 1 166 ? 2.037 -6.565 -4.997 1.00 96.38 166 VAL A N 1
ATOM 1344 C CA . VAL A 1 166 ? 2.501 -5.304 -5.599 1.00 96.38 166 VAL A CA 1
ATOM 1345 C C . VAL A 1 166 ? 2.067 -5.249 -7.052 1.00 96.38 166 VAL A C 1
ATOM 1347 O O . VAL A 1 166 ? 2.167 -6.242 -7.771 1.00 96.38 166 VAL A O 1
ATOM 1350 N N . ALA A 1 167 ? 1.634 -4.077 -7.504 1.00 95.00 167 ALA A N 1
ATOM 1351 C CA . ALA A 1 167 ? 1.489 -3.801 -8.922 1.00 95.00 167 ALA A CA 1
ATOM 1352 C C . ALA A 1 167 ? 2.083 -2.439 -9.276 1.00 95.00 167 ALA A C 1
ATOM 1354 O O . ALA A 1 167 ? 1.807 -1.424 -8.630 1.00 95.00 167 ALA A O 1
ATOM 1355 N N . SER A 1 168 ? 2.849 -2.419 -10.356 1.00 91.38 168 SER A N 1
ATOM 1356 C CA . SER A 1 168 ? 3.511 -1.231 -10.880 1.00 91.38 168 SER A CA 1
ATOM 1357 C C . SER A 1 168 ? 3.019 -0.954 -12.288 1.00 91.38 168 SER A C 1
ATOM 1359 O O . SER A 1 168 ? 2.811 -1.878 -13.075 1.00 91.38 168 SER A O 1
ATOM 1361 N N . SER A 1 169 ? 2.826 0.321 -12.610 1.00 84.31 169 SER A N 1
ATOM 1362 C CA . SER A 1 169 ? 2.370 0.746 -13.932 1.00 84.31 169 SER A CA 1
ATOM 1363 C C . SER A 1 169 ? 3.488 1.455 -14.676 1.00 84.31 169 SER A C 1
ATOM 1365 O O . SER A 1 169 ? 4.169 2.310 -14.115 1.00 84.31 169 SER A O 1
ATOM 1367 N N . ILE A 1 170 ? 3.636 1.165 -15.967 1.00 67.12 170 ILE A N 1
ATOM 1368 C CA . ILE A 1 170 ? 4.583 1.899 -16.821 1.00 67.12 170 ILE A CA 1
ATOM 1369 C C . ILE A 1 170 ? 4.018 3.283 -17.222 1.00 67.12 170 ILE A C 1
ATOM 1371 O O . ILE A 1 170 ? 4.770 4.179 -17.604 1.00 67.12 170 ILE A O 1
ATOM 1375 N N . PHE A 1 171 ? 2.706 3.518 -17.068 1.00 53.25 171 PHE A N 1
ATOM 1376 C CA . PHE A 1 171 ? 2.024 4.748 -17.509 1.00 53.25 171 PHE A CA 1
ATOM 1377 C C . PHE A 1 171 ? 2.208 5.974 -16.604 1.00 53.25 171 PHE A C 1
ATOM 1379 O O . PHE A 1 171 ? 1.864 7.081 -17.017 1.00 53.25 171 PHE A O 1
ATOM 1386 N N . LEU A 1 172 ? 2.748 5.810 -15.397 1.00 48.00 172 LEU A N 1
ATOM 1387 C CA . LEU A 1 172 ? 2.866 6.888 -14.404 1.00 48.00 172 LEU A CA 1
ATOM 1388 C C . LEU A 1 172 ? 4.193 7.685 -14.487 1.00 48.00 172 LEU A C 1
ATOM 1390 O O . LEU A 1 172 ? 4.395 8.601 -13.697 1.00 48.00 172 LEU A O 1
ATOM 1394 N N . GLY A 1 173 ? 5.049 7.420 -15.487 1.00 35.62 173 GLY A N 1
ATOM 1395 C CA . GLY A 1 173 ? 6.182 8.283 -15.862 1.00 35.62 173 GLY A CA 1
ATOM 1396 C C . GLY A 1 173 ? 7.584 7.699 -15.623 1.00 35.62 173 GLY A C 1
ATOM 1397 O O . GLY A 1 173 ? 7.814 6.985 -14.656 1.00 35.62 173 GLY A O 1
ATOM 1398 N N . ASN A 1 174 ? 8.489 8.024 -16.563 1.00 43.81 174 ASN A N 1
ATOM 1399 C CA . ASN A 1 174 ? 9.960 7.885 -16.609 1.00 43.81 174 ASN A CA 1
ATOM 1400 C C . ASN A 1 174 ? 10.632 6.807 -15.750 1.00 43.81 174 ASN A C 1
ATOM 1402 O O . ASN A 1 174 ? 10.714 6.973 -14.545 1.00 43.81 174 ASN A O 1
ATOM 1406 N N . GLU A 1 175 ? 11.250 5.815 -16.405 1.00 50.56 175 GLU A N 1
ATOM 1407 C CA . GLU A 1 175 ? 12.373 4.962 -15.939 1.00 50.56 175 GLU A CA 1
ATOM 1408 C C . GLU A 1 175 ? 12.235 4.222 -14.580 1.00 50.56 175 GLU A C 1
ATOM 1410 O O . GLU A 1 175 ? 13.025 3.320 -14.312 1.00 50.56 175 GLU A O 1
ATOM 1415 N N . ASN A 1 176 ? 11.200 4.493 -13.777 1.00 56.81 176 ASN A N 1
ATOM 1416 C CA . ASN A 1 176 ? 11.175 4.231 -12.337 1.00 56.81 176 ASN A CA 1
ATOM 1417 C C . ASN A 1 176 ? 10.036 3.315 -11.863 1.00 56.81 176 ASN A C 1
ATOM 1419 O O . ASN A 1 176 ? 9.834 3.236 -10.652 1.00 56.81 176 ASN A O 1
ATOM 1423 N N . LEU A 1 177 ? 9.324 2.618 -12.764 1.00 69.12 177 LEU A N 1
ATOM 1424 C CA . LEU A 1 177 ? 8.280 1.617 -12.444 1.00 69.12 177 LEU A CA 1
ATOM 1425 C C . LEU A 1 177 ? 7.455 1.976 -11.185 1.00 69.12 177 LEU A C 1
ATOM 1427 O O . LEU A 1 177 ? 7.546 1.277 -10.176 1.00 69.12 177 LEU A O 1
ATOM 1431 N N . PRO A 1 178 ? 6.705 3.089 -11.195 1.00 82.25 178 PRO A N 1
ATOM 1432 C CA . PRO A 1 178 ? 5.941 3.527 -10.031 1.00 82.25 178 PRO A CA 1
ATOM 1433 C C . PRO A 1 178 ? 4.935 2.458 -9.591 1.00 82.25 178 PRO A C 1
ATOM 1435 O O . PRO A 1 178 ? 4.239 1.841 -10.406 1.00 82.25 178 PRO A O 1
ATOM 1438 N N . ILE A 1 179 ? 4.866 2.270 -8.280 1.00 91.19 179 ILE A N 1
ATOM 1439 C CA . ILE A 1 179 ? 4.021 1.304 -7.595 1.00 91.19 179 ILE A CA 1
ATOM 1440 C C . ILE A 1 179 ? 2.634 1.920 -7.436 1.00 91.19 179 ILE A C 1
ATOM 1442 O O . ILE A 1 179 ? 2.401 2.846 -6.666 1.00 91.19 179 ILE A O 1
ATOM 1446 N N . CYS A 1 180 ? 1.680 1.401 -8.196 1.00 91.31 180 CYS A N 1
ATOM 1447 C CA . CYS A 1 180 ? 0.295 1.858 -8.148 1.00 91.31 180 CYS A CA 1
ATOM 1448 C C . CYS A 1 180 ? -0.584 1.013 -7.218 1.00 91.31 180 CYS A C 1
ATOM 1450 O O . CYS A 1 180 ? -1.696 1.428 -6.902 1.00 91.31 180 CYS A O 1
ATOM 1452 N N . TYR A 1 181 ? -0.089 -0.137 -6.757 1.00 95.62 181 TYR A N 1
ATOM 1453 C CA . TYR A 1 181 ? -0.714 -0.959 -5.728 1.00 95.62 181 TYR A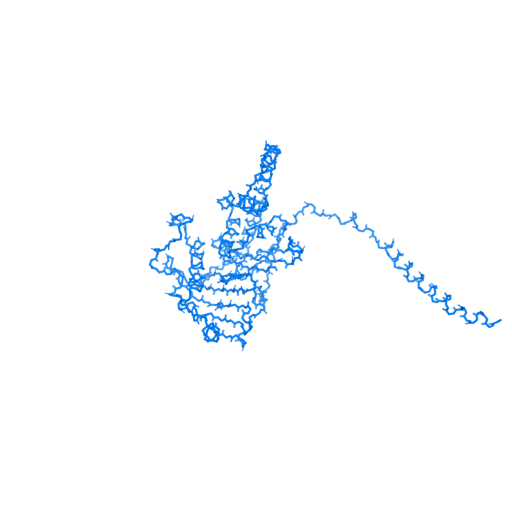 CA 1
ATOM 1454 C C . TYR A 1 181 ? 0.352 -1.609 -4.854 1.00 95.62 181 TYR A C 1
ATOM 1456 O O . TYR A 1 181 ? 1.311 -2.182 -5.372 1.00 95.62 181 TYR A O 1
ATOM 1464 N N . LEU A 1 182 ? 0.142 -1.587 -3.545 1.00 96.69 182 LEU A N 1
ATOM 1465 C CA . LEU A 1 182 ? 0.938 -2.328 -2.575 1.00 96.69 182 LEU A CA 1
ATOM 1466 C C . LEU A 1 182 ? 0.022 -2.808 -1.461 1.00 96.69 182 LEU A C 1
ATOM 1468 O O . LEU A 1 182 ? -0.770 -2.028 -0.945 1.00 96.69 182 LEU A O 1
ATOM 1472 N N . HIS A 1 183 ? 0.145 -4.065 -1.058 1.00 96.56 183 HIS A N 1
ATOM 1473 C CA . HIS A 1 183 ? -0.562 -4.604 0.097 1.00 96.56 183 HIS A CA 1
ATOM 1474 C C . HIS A 1 183 ? 0.303 -5.655 0.786 1.00 96.56 183 HIS A C 1
ATOM 1476 O O . HIS A 1 183 ? 0.680 -6.651 0.173 1.00 96.56 183 HIS A O 1
ATOM 1482 N N . LEU A 1 184 ? 0.651 -5.408 2.048 1.00 94.50 184 LEU A N 1
ATOM 1483 C CA . LEU A 1 184 ? 1.452 -6.302 2.876 1.00 94.50 184 LEU A CA 1
ATOM 1484 C C . LEU A 1 184 ? 0.658 -6.685 4.125 1.00 94.50 184 LEU A C 1
ATOM 1486 O O . LEU A 1 184 ? 0.364 -5.842 4.972 1.00 94.50 184 LEU A O 1
ATOM 1490 N N . VAL A 1 185 ? 0.363 -7.976 4.275 1.00 92.12 185 VAL A N 1
ATOM 1491 C CA . VAL A 1 185 ? -0.409 -8.499 5.411 1.00 92.12 185 VAL A CA 1
ATOM 1492 C C . VAL A 1 185 ? 0.302 -9.670 6.087 1.00 92.12 185 VAL A C 1
ATOM 1494 O O . VAL A 1 185 ? 0.891 -10.501 5.394 1.00 92.12 185 VAL A O 1
ATOM 1497 N N . PRO A 1 186 ? 0.260 -9.790 7.427 1.00 91.81 186 PRO A N 1
ATOM 1498 C CA . PRO A 1 186 ? 0.769 -10.974 8.110 1.00 91.81 186 PRO A CA 1
ATOM 1499 C C . PRO A 1 186 ? 0.019 -12.229 7.657 1.00 91.81 186 PRO A C 1
ATOM 1501 O O . PRO A 1 186 ? -1.212 -12.237 7.619 1.00 91.81 186 PRO A O 1
ATOM 1504 N N . VAL A 1 187 ? 0.741 -13.317 7.381 1.00 92.06 187 VAL A N 1
ATOM 1505 C CA . VAL A 1 187 ? 0.123 -14.603 7.002 1.00 92.06 187 VAL A CA 1
ATOM 1506 C C . VAL A 1 187 ? -0.734 -15.158 8.144 1.00 92.06 187 VAL A C 1
ATOM 1508 O O . VAL A 1 187 ? -1.820 -15.688 7.921 1.00 92.06 187 VAL A O 1
ATOM 1511 N N . ASN A 1 188 ? -0.265 -15.003 9.384 1.00 88.50 188 ASN A N 1
ATOM 1512 C CA . ASN A 1 188 ? -0.959 -15.450 10.591 1.00 88.50 188 ASN A CA 1
ATOM 1513 C C . ASN A 1 188 ? -1.554 -14.254 11.337 1.00 88.50 188 ASN A C 1
ATOM 1515 O O . ASN A 1 188 ? -1.092 -13.890 12.418 1.00 88.50 188 ASN A O 1
ATOM 1519 N N . ARG A 1 189 ? -2.555 -13.618 10.730 1.00 85.31 189 ARG A N 1
ATOM 1520 C CA . ARG A 1 189 ? -3.228 -12.453 11.303 1.00 85.31 189 ARG A CA 1
ATOM 1521 C C . ARG A 1 189 ? -4.326 -12.856 12.285 1.00 85.31 189 ARG A C 1
ATOM 1523 O O . ARG A 1 189 ? -5.137 -13.739 12.000 1.00 85.31 189 ARG A O 1
ATOM 1530 N N . ASP A 1 190 ? -4.371 -12.179 13.429 1.00 87.44 190 ASP A N 1
ATOM 1531 C CA . ASP A 1 190 ? -5.427 -12.394 14.415 1.00 87.44 190 ASP A CA 1
ATOM 1532 C C . ASP A 1 190 ? -6.794 -11.937 13.874 1.00 87.44 190 ASP A C 1
ATOM 1534 O O . ASP A 1 190 ? -6.896 -10.888 13.229 1.00 87.44 190 ASP A O 1
ATOM 1538 N N . PRO A 1 191 ? -7.878 -12.688 14.143 1.00 88.06 191 PRO A N 1
ATOM 1539 C CA . PRO A 1 191 ? -9.207 -12.313 13.686 1.00 88.06 191 PRO A CA 1
ATOM 1540 C C . PRO A 1 191 ? -9.679 -11.022 14.364 1.00 88.06 191 PRO A C 1
ATOM 1542 O O . PRO A 1 191 ? -9.586 -10.864 15.583 1.00 88.06 191 PRO A O 1
ATOM 1545 N N . VAL A 1 192 ? -10.271 -10.123 13.577 1.00 91.31 192 VAL A N 1
ATOM 1546 C CA . VAL A 1 192 ? -10.761 -8.826 14.059 1.00 91.31 192 VAL A CA 1
ATOM 1547 C C . VAL A 1 192 ? -12.244 -8.904 14.408 1.00 91.31 192 VAL A C 1
ATOM 1549 O O . VAL A 1 192 ? -13.082 -9.288 13.591 1.00 91.31 192 VAL A O 1
ATOM 1552 N N . SER A 1 193 ? -12.604 -8.512 15.631 1.00 92.12 193 SER A N 1
ATOM 1553 C CA . SER A 1 193 ? -14.011 -8.417 16.034 1.00 92.12 193 SER A CA 1
ATOM 1554 C C . SER A 1 193 ? -14.707 -7.186 15.434 1.00 92.12 193 SER A C 1
ATOM 1556 O O . SER A 1 193 ? -14.083 -6.159 15.170 1.00 92.12 193 SER A O 1
ATOM 1558 N N . LYS A 1 194 ? -16.041 -7.233 15.303 1.00 90.69 194 LYS A N 1
ATOM 1559 C CA . LYS A 1 194 ? -16.842 -6.072 14.858 1.00 90.69 194 LYS A CA 1
ATOM 1560 C C . LYS A 1 194 ? -16.669 -4.839 15.752 1.00 90.69 194 LYS A C 1
ATOM 1562 O O . LYS A 1 194 ? -16.754 -3.716 15.272 1.00 90.69 194 LYS A O 1
ATOM 1567 N N . GLU A 1 195 ? -16.425 -5.037 17.048 1.00 92.38 195 GLU A N 1
ATOM 1568 C CA . GLU A 1 195 ? -16.161 -3.930 17.973 1.00 92.38 195 GLU A CA 1
ATOM 1569 C C . GLU A 1 195 ? -14.798 -3.281 17.698 1.00 92.38 195 GLU A C 1
ATOM 1571 O O . GLU A 1 195 ? -14.702 -2.056 17.687 1.00 92.38 195 GLU A O 1
ATOM 1576 N N . GLN A 1 196 ? -13.757 -4.081 17.435 1.00 93.88 196 GLN A N 1
ATOM 1577 C CA . GLN A 1 196 ? -12.442 -3.566 17.034 1.00 93.88 196 GLN A CA 1
ATOM 1578 C C . GLN A 1 196 ? -12.521 -2.814 15.702 1.00 93.88 196 GLN A C 1
ATOM 1580 O O . GLN A 1 196 ? -12.007 -1.705 15.612 1.00 93.88 196 GLN A O 1
ATOM 1585 N N . MET A 1 197 ? -13.236 -3.362 14.714 1.00 94.75 197 MET A N 1
ATOM 1586 C CA . MET A 1 197 ? -13.507 -2.691 13.435 1.00 94.75 197 MET A CA 1
ATOM 1587 C C . MET A 1 197 ? -14.177 -1.330 13.624 1.00 94.75 197 MET A C 1
ATOM 1589 O O . MET A 1 197 ? -13.734 -0.331 13.067 1.00 94.75 197 MET A O 1
ATOM 1593 N N . GLN A 1 198 ? -15.225 -1.271 14.446 1.00 92.75 198 GLN A N 1
ATOM 1594 C CA . GLN A 1 198 ? -15.938 -0.024 14.699 1.00 92.75 198 GLN A CA 1
ATOM 1595 C C . GLN A 1 198 ? -15.036 1.018 15.379 1.00 92.75 198 GLN A C 1
ATOM 1597 O O . GLN A 1 198 ? -15.001 2.167 14.945 1.00 92.75 198 GLN A O 1
ATOM 1602 N N . LYS A 1 199 ? -14.256 0.618 16.394 1.00 93.75 199 LYS A N 1
ATOM 1603 C CA . LYS A 1 199 ? -13.296 1.511 17.067 1.00 93.75 199 LYS A CA 1
ATOM 1604 C C . LYS A 1 199 ? -12.209 2.013 16.120 1.00 93.75 199 LYS A C 1
ATOM 1606 O O . LYS A 1 199 ? -11.875 3.193 16.154 1.00 93.75 199 LYS A O 1
ATOM 1611 N N . ALA A 1 200 ? -11.675 1.140 15.270 1.00 95.25 200 ALA A N 1
ATOM 1612 C CA . ALA A 1 200 ? -10.696 1.525 14.262 1.00 95.25 200 ALA A CA 1
ATOM 1613 C C . ALA A 1 200 ? -11.300 2.495 13.235 1.00 95.25 200 ALA A C 1
ATOM 1615 O O . ALA A 1 200 ? -10.677 3.502 12.919 1.00 95.25 200 ALA A O 1
ATOM 1616 N N . SER A 1 201 ? -12.543 2.275 12.793 1.00 94.44 201 SER A N 1
ATOM 1617 C CA . SER A 1 201 ? -13.248 3.210 11.905 1.00 94.44 201 SER A CA 1
ATOM 1618 C C . SER A 1 201 ? -13.432 4.590 12.546 1.00 94.44 201 SER A C 1
ATOM 1620 O O . SER A 1 201 ? -13.225 5.604 11.887 1.00 94.44 201 SER A O 1
ATOM 1622 N N . GLU A 1 202 ? -13.786 4.647 13.832 1.00 92.94 202 GLU A N 1
ATOM 1623 C CA . GLU A 1 202 ? -13.902 5.907 14.581 1.00 92.94 202 GLU A CA 1
ATOM 1624 C C . GLU A 1 202 ? -12.543 6.609 14.731 1.00 92.94 202 GLU A C 1
ATOM 1626 O O . GLU A 1 202 ? -12.460 7.831 14.593 1.00 92.94 202 GLU A O 1
ATOM 1631 N N . LYS A 1 203 ? -11.466 5.841 14.955 1.00 93.56 203 LYS A N 1
ATOM 1632 C CA . LYS A 1 203 ? -10.085 6.348 14.998 1.00 93.56 203 LYS A CA 1
ATOM 1633 C C . LYS A 1 203 ? -9.668 6.949 13.653 1.00 93.56 203 LYS A C 1
ATOM 1635 O O . LYS A 1 203 ? -9.116 8.044 13.636 1.00 93.56 203 LYS A O 1
ATOM 1640 N N . LEU A 1 204 ? -9.970 6.281 12.539 1.00 93.75 204 LEU A N 1
ATOM 1641 C CA . LEU A 1 204 ? -9.687 6.783 11.190 1.00 93.75 204 LEU A CA 1
ATOM 1642 C C . LEU A 1 204 ? -10.492 8.046 10.862 1.00 93.75 204 LEU A C 1
ATOM 1644 O O . LEU A 1 204 ? -9.958 8.983 10.273 1.00 93.75 204 LEU A O 1
ATOM 1648 N N . GLU A 1 205 ? -11.760 8.124 11.276 1.00 91.56 205 GLU A N 1
ATOM 1649 C CA . GLU A 1 205 ? -12.554 9.349 11.127 1.00 91.56 205 GLU A CA 1
ATOM 1650 C C . GLU A 1 205 ? -11.963 10.512 11.935 1.00 91.56 205 GLU A C 1
ATOM 1652 O O . GLU A 1 205 ? -11.866 11.631 11.427 1.00 91.56 205 GLU A O 1
ATOM 1657 N N . ALA A 1 206 ? -11.533 10.260 13.174 1.00 90.88 206 ALA A N 1
ATOM 1658 C CA . ALA A 1 206 ? -10.859 11.267 13.988 1.00 90.88 206 ALA A CA 1
ATOM 1659 C C . ALA A 1 206 ? -9.538 11.725 13.346 1.00 90.88 206 ALA A C 1
ATOM 1661 O O . ALA A 1 206 ? -9.304 12.928 13.249 1.00 90.88 206 ALA A O 1
ATOM 1662 N N . MET A 1 207 ? -8.735 10.785 12.841 1.00 91.31 207 MET A N 1
ATOM 1663 C CA . MET A 1 207 ? -7.466 11.049 12.158 1.00 91.31 207 MET A CA 1
ATOM 1664 C C . MET A 1 207 ? -7.660 11.882 10.883 1.00 91.31 207 MET A C 1
ATOM 1666 O O . MET A 1 207 ? -6.936 12.850 10.666 1.00 91.31 207 MET A O 1
ATOM 1670 N N . HIS A 1 208 ? -8.675 11.577 10.068 1.00 90.31 208 HIS A N 1
ATOM 1671 C CA . HIS A 1 208 ? -9.014 12.386 8.890 1.00 90.31 208 HIS A CA 1
ATOM 1672 C C . HIS A 1 208 ? -9.456 13.802 9.276 1.00 90.31 208 HIS A C 1
ATOM 1674 O O . HIS A 1 208 ? -8.997 14.781 8.689 1.00 90.31 208 HIS A O 1
ATOM 1680 N N . ARG A 1 209 ? -10.306 13.942 10.302 1.00 88.38 209 ARG A N 1
ATOM 1681 C CA . ARG A 1 209 ? -10.750 15.257 10.801 1.00 88.38 209 ARG A CA 1
ATOM 1682 C C . ARG A 1 209 ? -9.598 16.092 11.354 1.00 88.38 209 ARG A C 1
ATOM 1684 O O . ARG A 1 209 ? -9.595 17.306 11.164 1.00 88.38 209 ARG A O 1
ATOM 1691 N N . GLU A 1 210 ? -8.651 15.461 12.036 1.00 87.94 210 GLU A N 1
ATOM 1692 C CA . GLU A 1 210 ? -7.442 16.116 12.525 1.00 87.94 210 GLU A CA 1
ATOM 1693 C C . GLU A 1 210 ? -6.581 16.618 11.366 1.00 87.94 210 GLU A C 1
ATOM 1695 O O . GLU A 1 210 ? -6.230 17.796 11.355 1.00 87.94 210 GLU A O 1
ATOM 1700 N N . ALA A 1 211 ? -6.344 15.792 10.342 1.00 85.44 211 ALA A N 1
ATOM 1701 C CA . ALA A 1 211 ? -5.607 16.211 9.152 1.00 85.44 211 ALA A CA 1
ATOM 1702 C C . ALA A 1 211 ? -6.248 17.444 8.483 1.00 85.44 211 ALA A C 1
ATOM 1704 O O . ALA A 1 211 ? -5.560 18.428 8.202 1.00 85.44 211 ALA A O 1
ATOM 1705 N N . LEU A 1 212 ? -7.579 17.450 8.326 1.00 84.25 212 LEU A N 1
ATOM 1706 C CA . LEU A 1 212 ? -8.325 18.611 7.819 1.00 84.25 212 LEU A CA 1
ATOM 1707 C C . LEU A 1 212 ? -8.169 19.852 8.716 1.00 84.25 212 LEU A C 1
ATOM 1709 O O . LEU A 1 212 ? -7.998 20.962 8.217 1.00 84.25 212 LEU A O 1
ATOM 1713 N N . SER A 1 213 ? -8.200 19.680 10.040 1.00 84.06 213 SER A N 1
ATOM 1714 C CA . SER A 1 213 ? -8.006 20.785 10.986 1.00 84.06 213 SER A CA 1
ATOM 1715 C C . SER A 1 213 ? -6.598 21.378 10.895 1.00 84.06 213 SER A C 1
ATOM 1717 O O . SER A 1 213 ? -6.442 22.600 10.944 1.00 84.06 213 SER A O 1
ATOM 1719 N N . LEU A 1 214 ? -5.577 20.531 10.751 1.00 81.44 214 LEU A N 1
ATOM 1720 C CA . LEU A 1 214 ? -4.195 20.968 10.560 1.00 81.44 214 LEU A CA 1
ATOM 1721 C C . LEU A 1 214 ? -4.040 21.733 9.240 1.00 81.44 214 LEU A C 1
ATOM 1723 O O . LEU A 1 214 ? -3.317 22.728 9.182 1.00 81.44 214 LEU A O 1
ATOM 1727 N N . TYR A 1 215 ? -4.756 21.312 8.192 1.00 79.44 215 TYR A N 1
ATOM 1728 C CA . TYR A 1 215 ? -4.771 22.016 6.912 1.00 79.44 215 TYR A CA 1
ATOM 1729 C C . TYR A 1 215 ? -5.408 23.406 7.038 1.00 79.44 215 TYR A C 1
ATOM 1731 O O . TYR A 1 215 ? -4.836 24.398 6.584 1.00 79.44 215 TYR A O 1
ATOM 1739 N N . ASP A 1 216 ? -6.544 23.511 7.731 1.00 78.38 216 ASP A N 1
ATOM 1740 C CA . ASP A 1 216 ? -7.198 24.797 7.997 1.00 78.38 216 ASP A CA 1
ATOM 1741 C C . ASP A 1 216 ? -6.293 25.765 8.781 1.00 78.38 216 ASP A C 1
ATOM 1743 O O . ASP A 1 216 ? -6.321 26.979 8.551 1.00 78.38 216 ASP A O 1
ATOM 1747 N N . GLU A 1 217 ? -5.501 25.262 9.732 1.00 74.69 217 GLU A N 1
ATOM 1748 C CA . GLU A 1 217 ? -4.508 26.061 10.461 1.00 74.69 217 GLU A CA 1
ATOM 1749 C C . GLU A 1 217 ? -3.341 26.485 9.560 1.00 74.69 217 GLU A C 1
ATOM 1751 O O . GLU A 1 217 ? -2.917 27.650 9.584 1.00 74.69 217 GLU A O 1
ATOM 1756 N N . PHE A 1 218 ? -2.848 25.558 8.739 1.00 75.38 218 PHE A N 1
ATOM 1757 C CA . PHE A 1 218 ? -1.786 25.818 7.779 1.00 75.38 218 PHE A CA 1
ATOM 1758 C C . PHE A 1 218 ? -2.183 26.926 6.801 1.00 75.38 218 PHE A C 1
ATOM 1760 O O . PHE A 1 218 ? -1.464 27.917 6.700 1.00 75.38 218 PHE A O 1
ATOM 1767 N N . ILE A 1 219 ? -3.357 26.840 6.167 1.00 70.62 219 ILE A N 1
ATOM 1768 C CA . ILE A 1 219 ? -3.829 27.853 5.211 1.00 70.62 219 ILE A CA 1
ATOM 1769 C C . ILE A 1 219 ? -4.021 29.221 5.870 1.00 70.62 219 ILE A C 1
ATOM 1771 O O . ILE A 1 219 ? -3.673 30.242 5.275 1.00 70.62 219 ILE A O 1
ATOM 1775 N N . LYS A 1 220 ? -4.513 29.286 7.114 1.00 70.31 220 LYS A N 1
ATOM 1776 C CA . LYS A 1 220 ? -4.594 30.561 7.856 1.00 70.31 220 LYS A CA 1
ATOM 1777 C C . LYS A 1 220 ? -3.217 31.183 8.067 1.00 70.31 220 LYS A C 1
ATOM 1779 O O . LYS A 1 220 ? -3.070 32.389 7.923 1.00 70.31 220 LYS A O 1
ATOM 1784 N N . THR A 1 221 ? -2.216 30.369 8.382 1.00 66.69 221 THR A N 1
ATOM 1785 C CA . THR A 1 221 ? -0.842 30.843 8.593 1.00 66.69 221 THR A CA 1
ATOM 1786 C C . THR A 1 221 ? -0.187 31.238 7.266 1.00 66.69 221 THR A C 1
ATOM 1788 O O . THR A 1 221 ? 0.382 32.321 7.154 1.00 66.69 221 THR A O 1
ATOM 1791 N N . PHE A 1 222 ? -0.337 30.414 6.233 1.00 64.12 222 PHE A N 1
ATOM 1792 C CA . PHE A 1 222 ? 0.256 30.629 4.916 1.00 64.12 222 PHE A CA 1
ATOM 1793 C C . PHE A 1 222 ? -0.339 31.851 4.203 1.00 64.12 222 PHE A C 1
ATOM 1795 O O . PHE A 1 222 ? 0.396 32.699 3.706 1.00 64.12 222 PHE A O 1
ATOM 1802 N N . SER A 1 223 ? -1.664 32.027 4.256 1.00 57.38 223 SER A N 1
ATOM 1803 C CA . SER A 1 223 ? -2.323 33.229 3.722 1.00 57.38 223 SER A CA 1
ATOM 1804 C C . SER A 1 223 ? -1.893 34.509 4.446 1.00 57.38 223 SER A C 1
ATOM 1806 O O . SER A 1 223 ? -1.828 35.567 3.830 1.00 57.38 223 SER A O 1
ATOM 1808 N N . THR A 1 224 ? -1.532 34.446 5.733 1.00 52.09 224 THR A N 1
ATOM 1809 C CA . THR A 1 224 ? -0.945 35.612 6.414 1.00 52.09 224 THR A CA 1
ATOM 1810 C C . THR A 1 224 ? 0.494 35.905 5.991 1.00 52.09 224 THR A C 1
ATOM 1812 O O . THR A 1 224 ? 0.902 37.058 6.090 1.00 52.09 224 THR A O 1
ATOM 1815 N N . TRP A 1 225 ? 1.244 34.913 5.502 1.00 50.00 225 TRP A N 1
ATOM 1816 C CA . TRP A 1 225 ? 2.608 35.099 4.993 1.00 50.00 225 TRP A CA 1
ATOM 1817 C C . TRP A 1 225 ? 2.605 35.746 3.603 1.00 50.00 225 TRP A C 1
ATOM 1819 O O . TRP A 1 225 ? 3.290 36.747 3.416 1.00 50.00 225 TRP A O 1
ATOM 1829 N N . GLU A 1 226 ? 1.749 35.283 2.682 1.00 46.81 226 GLU A N 1
ATOM 1830 C CA . GLU A 1 226 ? 1.574 35.903 1.350 1.00 46.81 226 GLU A CA 1
ATOM 1831 C C . GLU A 1 226 ? 1.123 37.374 1.413 1.00 46.81 226 GLU A C 1
ATOM 1833 O O . GLU A 1 226 ? 1.417 38.153 0.514 1.00 46.81 226 GLU A O 1
ATOM 1838 N N . TYR A 1 227 ? 0.407 37.775 2.469 1.00 38.50 227 TYR A N 1
ATOM 1839 C CA . TYR A 1 227 ? -0.017 39.167 2.667 1.00 38.50 227 TYR A CA 1
ATOM 1840 C C . TYR A 1 227 ? 0.978 40.020 3.473 1.00 38.50 227 TYR A C 1
ATOM 1842 O O . TYR A 1 227 ? 0.868 41.250 3.451 1.00 38.50 227 TYR A O 1
ATOM 1850 N N . ALA A 1 228 ? 1.897 39.405 4.225 1.00 39.06 228 ALA A N 1
ATOM 1851 C CA . ALA A 1 228 ? 2.884 40.119 5.038 1.00 39.06 228 ALA A CA 1
ATOM 1852 C C . ALA A 1 228 ? 4.094 40.557 4.209 1.00 39.06 228 ALA A C 1
ATOM 1854 O O . ALA A 1 228 ? 4.623 41.651 4.435 1.00 39.06 228 ALA A O 1
ATOM 1855 N N . ASP A 1 229 ? 4.473 39.752 3.222 1.00 39.00 229 ASP A N 1
ATOM 1856 C CA . ASP A 1 229 ? 5.489 40.129 2.260 1.00 39.00 229 ASP A CA 1
ATOM 1857 C C . ASP A 1 229 ? 4.802 40.788 1.054 1.00 39.00 229 ASP A C 1
ATOM 1859 O O . ASP A 1 229 ? 4.276 40.129 0.163 1.00 39.00 229 ASP A O 1
ATOM 1863 N N . GLY A 1 230 ? 4.727 42.124 1.075 1.00 36.69 230 GLY A N 1
ATOM 1864 C CA . GLY A 1 230 ? 4.160 42.931 -0.013 1.00 36.69 230 GLY A CA 1
ATOM 1865 C C . GLY A 1 230 ? 4.822 42.669 -1.375 1.00 36.69 230 GLY A C 1
ATOM 1866 O O . GLY A 1 230 ? 5.764 41.892 -1.464 1.00 36.69 230 GLY A O 1
ATOM 1867 N N . GLU A 1 231 ? 4.349 43.361 -2.421 1.00 35.72 231 GLU A N 1
ATOM 1868 C CA . GLU A 1 231 ? 4.687 43.223 -3.863 1.00 35.72 231 GLU A CA 1
ATOM 1869 C C . GLU A 1 231 ? 6.173 42.991 -4.259 1.00 35.72 231 GLU A C 1
ATOM 1871 O O . GLU A 1 231 ? 6.437 42.669 -5.414 1.00 35.72 231 GLU A O 1
ATOM 1876 N N . ASP A 1 232 ? 7.129 43.089 -3.335 1.00 35.62 232 ASP A N 1
ATOM 1877 C CA . ASP A 1 232 ? 8.558 42.814 -3.513 1.00 35.62 232 ASP A CA 1
ATOM 1878 C C . ASP A 1 232 ? 9.005 41.383 -3.122 1.00 35.62 232 ASP A C 1
ATOM 1880 O O . ASP A 1 232 ? 10.178 41.054 -3.291 1.00 35.62 232 ASP A O 1
ATOM 1884 N N . ALA A 1 233 ? 8.113 40.512 -2.631 1.00 39.41 233 ALA A N 1
ATOM 1885 C CA . ALA A 1 233 ? 8.409 39.093 -2.369 1.00 39.41 233 ALA A CA 1
ATOM 1886 C C . ALA A 1 233 ? 7.583 38.131 -3.225 1.00 39.41 233 ALA A C 1
ATOM 1888 O O . ALA A 1 233 ? 7.316 36.992 -2.834 1.00 39.41 233 ALA A O 1
ATOM 1889 N N . ALA A 1 234 ? 7.243 38.548 -4.445 1.00 37.47 234 ALA A N 1
ATOM 1890 C CA . ALA A 1 234 ? 7.186 37.578 -5.525 1.00 37.47 234 ALA A CA 1
ATOM 1891 C C . ALA A 1 234 ? 8.600 36.992 -5.642 1.00 37.47 234 ALA A C 1
ATOM 1893 O O . ALA A 1 234 ? 9.421 37.501 -6.400 1.00 37.47 234 ALA A O 1
ATOM 1894 N N . MET A 1 235 ? 8.915 35.999 -4.800 1.00 38.31 235 MET A N 1
ATOM 1895 C CA . MET A 1 235 ? 10.151 35.249 -4.895 1.00 38.31 235 MET A CA 1
ATOM 1896 C C . MET A 1 235 ? 10.212 34.745 -6.328 1.00 38.31 235 MET A C 1
ATOM 1898 O O . MET A 1 235 ? 9.447 33.867 -6.732 1.00 38.31 235 MET A O 1
ATOM 1902 N N . GLU A 1 236 ? 11.116 35.350 -7.092 1.00 36.12 236 GLU A N 1
ATOM 1903 C CA . GLU A 1 236 ? 11.793 34.724 -8.210 1.00 36.12 236 GLU A CA 1
ATOM 1904 C C . GLU A 1 236 ? 12.422 33.434 -7.669 1.00 36.12 236 GLU A C 1
ATOM 1906 O O . GLU A 1 236 ? 13.605 33.372 -7.349 1.00 36.12 236 GLU A O 1
ATOM 1911 N N . ASN A 1 237 ? 11.612 32.389 -7.506 1.00 37.81 237 ASN A N 1
ATOM 1912 C CA . ASN A 1 237 ? 12.125 31.038 -7.502 1.00 37.81 237 ASN A CA 1
ATOM 1913 C C . ASN A 1 237 ? 12.513 30.782 -8.957 1.00 37.81 237 ASN A C 1
ATOM 1915 O O . ASN A 1 237 ? 11.657 30.515 -9.803 1.00 37.81 237 ASN A O 1
ATOM 1919 N N . GLU A 1 238 ? 13.810 30.910 -9.244 1.00 36.28 238 GLU A N 1
ATOM 1920 C CA . GLU A 1 238 ? 14.441 30.603 -10.537 1.00 36.28 238 GLU A CA 1
ATOM 1921 C C . GLU A 1 238 ? 14.139 29.168 -11.031 1.00 36.28 238 GLU A C 1
ATOM 1923 O O . GLU A 1 238 ? 14.399 28.848 -12.188 1.00 36.28 238 GLU A O 1
ATOM 1928 N N . ASP A 1 239 ? 13.489 28.340 -10.207 1.00 35.03 239 ASP A N 1
ATOM 1929 C CA . ASP A 1 239 ? 13.147 26.947 -10.477 1.00 35.03 239 ASP A CA 1
ATOM 1930 C C . ASP A 1 239 ? 11.670 26.709 -10.842 1.00 35.03 239 ASP A C 1
ATOM 1932 O O . ASP A 1 239 ? 11.172 25.614 -10.640 1.00 35.03 239 ASP A O 1
ATOM 1936 N N . GLY A 1 240 ? 10.909 27.686 -11.346 1.00 33.25 240 GLY A N 1
ATOM 1937 C CA . GLY A 1 240 ? 9.615 27.422 -12.016 1.00 33.25 240 GLY A CA 1
ATOM 1938 C C . GLY A 1 240 ? 8.531 26.657 -11.220 1.00 33.25 240 GLY A C 1
ATOM 1939 O O . GLY A 1 240 ? 7.535 26.235 -11.807 1.00 33.25 240 GLY A O 1
ATOM 1940 N N . TYR A 1 241 ? 8.696 26.476 -9.907 1.00 39.03 241 TYR A N 1
ATOM 1941 C CA . TYR A 1 241 ? 7.761 25.766 -9.038 1.00 39.03 241 TYR A CA 1
ATOM 1942 C C . TYR A 1 241 ? 6.563 26.668 -8.732 1.00 39.03 241 TYR A C 1
ATOM 1944 O O . TYR A 1 241 ? 6.710 27.748 -8.157 1.00 39.03 241 TYR A O 1
ATOM 1952 N N . SER A 1 242 ? 5.359 26.230 -9.108 1.00 42.88 242 SER A N 1
ATOM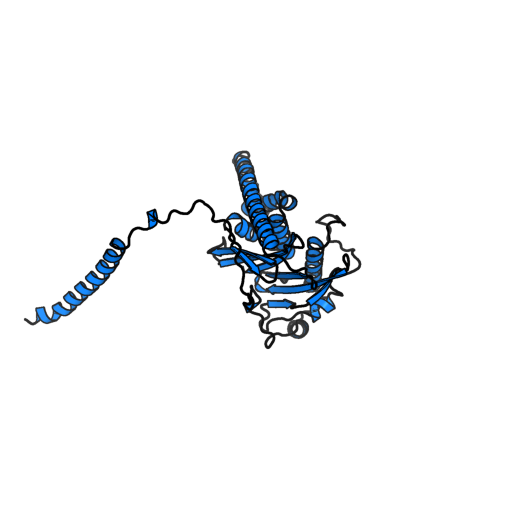 1953 C CA . SER A 1 242 ? 4.123 26.920 -8.742 1.00 42.88 242 SER A CA 1
ATOM 1954 C C . SER A 1 242 ? 3.984 26.962 -7.216 1.00 42.88 242 SER A C 1
ATOM 1956 O O . SER A 1 242 ? 4.191 25.954 -6.539 1.00 42.88 242 SER A O 1
ATOM 1958 N N . GLY A 1 243 ? 3.592 28.114 -6.661 1.00 49.94 243 GLY A N 1
ATOM 1959 C CA . GLY A 1 243 ? 3.446 28.319 -5.209 1.00 49.94 243 GLY A CA 1
ATOM 1960 C C . GLY A 1 243 ? 2.537 27.304 -4.494 1.00 49.94 243 GLY A C 1
ATOM 1961 O O . GLY A 1 243 ? 2.647 27.133 -3.284 1.00 49.94 243 GLY A O 1
ATOM 1962 N N . SER A 1 244 ? 1.701 26.567 -5.236 1.00 54.50 244 SER A N 1
ATOM 1963 C CA . SER A 1 244 ? 0.872 25.468 -4.732 1.00 54.50 244 SER A CA 1
ATOM 1964 C C . SER A 1 244 ? 1.684 24.269 -4.227 1.00 54.50 244 SER A C 1
ATOM 1966 O O . SER A 1 244 ? 1.398 23.763 -3.146 1.00 54.50 244 SER A O 1
ATOM 1968 N N . ASN A 1 245 ? 2.708 23.811 -4.957 1.00 56.03 245 ASN A N 1
ATOM 1969 C CA . ASN A 1 245 ? 3.426 22.574 -4.605 1.00 56.03 245 ASN A CA 1
ATOM 1970 C C . ASN A 1 245 ? 4.285 22.760 -3.356 1.00 56.03 245 ASN A C 1
ATOM 1972 O O . ASN A 1 245 ? 4.353 21.871 -2.509 1.00 56.03 245 ASN A O 1
ATOM 1976 N N . THR A 1 246 ? 4.899 23.934 -3.212 1.00 64.12 246 THR A N 1
ATOM 1977 C CA . THR A 1 246 ? 5.679 24.291 -2.023 1.00 64.12 246 THR A CA 1
ATOM 1978 C C . THR A 1 246 ? 4.792 24.360 -0.781 1.00 64.12 246 THR A C 1
ATOM 1980 O O . THR A 1 246 ? 5.179 23.859 0.270 1.00 64.12 246 THR A O 1
ATOM 1983 N N . ALA A 1 247 ? 3.577 24.907 -0.896 1.00 66.06 247 ALA A N 1
ATOM 1984 C CA . ALA A 1 247 ? 2.630 24.950 0.215 1.00 66.06 247 ALA A CA 1
ATOM 1985 C C . ALA A 1 247 ? 2.207 23.540 0.670 1.00 66.06 247 ALA A C 1
ATOM 1987 O O . ALA A 1 247 ? 2.193 23.260 1.867 1.00 66.06 247 ALA A O 1
ATOM 1988 N N . TRP A 1 248 ? 1.934 22.628 -0.269 1.00 67.56 248 TRP A N 1
ATOM 1989 C CA . TRP A 1 248 ? 1.575 21.242 0.051 1.00 67.56 248 TRP A CA 1
ATOM 1990 C C . TRP A 1 248 ? 2.711 20.458 0.709 1.00 67.56 248 TRP A C 1
ATOM 1992 O O . TRP A 1 248 ? 2.470 19.765 1.698 1.00 67.56 248 TRP A O 1
ATOM 2002 N N . LYS A 1 249 ? 3.947 20.612 0.214 1.00 67.69 249 LYS A N 1
ATOM 2003 C CA . LYS A 1 249 ? 5.135 20.012 0.842 1.00 67.69 249 LYS A CA 1
ATOM 2004 C C . LYS A 1 249 ? 5.307 20.510 2.279 1.00 67.69 249 LYS A C 1
ATOM 2006 O O . LYS A 1 249 ? 5.394 19.698 3.191 1.00 67.69 249 LYS A O 1
ATOM 2011 N N . LEU A 1 250 ? 5.226 21.824 2.504 1.00 70.00 250 LEU A N 1
ATOM 2012 C CA . LEU A 1 250 ? 5.346 22.419 3.842 1.00 70.00 250 LEU A CA 1
ATOM 2013 C C . LEU A 1 250 ? 4.229 21.984 4.804 1.00 70.00 250 LEU A C 1
ATOM 2015 O O . LEU A 1 250 ? 4.486 21.760 5.987 1.00 70.00 250 LEU A O 1
ATOM 2019 N N . TYR A 1 251 ? 2.987 21.871 4.323 1.00 73.31 251 TYR A N 1
ATOM 2020 C CA . TYR A 1 251 ? 1.872 21.363 5.125 1.00 73.31 251 TYR A CA 1
ATOM 2021 C C . TYR A 1 251 ? 2.139 19.933 5.604 1.00 73.31 251 TYR A C 1
ATOM 2023 O O . TYR A 1 251 ? 1.959 19.632 6.785 1.00 73.31 251 TYR A O 1
ATOM 2031 N N . LEU A 1 252 ? 2.594 19.053 4.714 1.00 71.44 252 LEU A N 1
ATOM 2032 C CA . LEU A 1 252 ? 2.797 17.648 5.054 1.00 71.44 252 LEU A CA 1
ATOM 2033 C C . LEU A 1 252 ? 4.069 17.411 5.855 1.00 71.44 252 LEU A C 1
ATOM 2035 O O . LEU A 1 252 ? 4.006 16.666 6.821 1.00 71.44 252 LEU A O 1
ATOM 2039 N N . GLU A 1 253 ? 5.166 18.117 5.579 1.00 70.06 253 GLU A N 1
ATOM 2040 C CA . GLU A 1 253 ? 6.353 18.108 6.448 1.00 70.06 253 GLU A CA 1
ATOM 2041 C C . GLU A 1 253 ? 6.008 18.501 7.891 1.00 70.06 253 GLU A C 1
ATOM 2043 O O . GLU A 1 253 ? 6.549 17.947 8.850 1.00 70.06 253 GLU A O 1
ATOM 2048 N N . LYS A 1 254 ? 5.083 19.454 8.061 1.00 71.81 254 LYS A N 1
ATOM 2049 C CA . LYS A 1 254 ? 4.642 19.896 9.385 1.00 71.81 254 LYS A CA 1
ATOM 2050 C C . LYS A 1 254 ? 3.720 18.883 10.066 1.00 71.81 254 LYS A C 1
ATOM 2052 O O . LYS A 1 254 ? 3.736 18.791 11.288 1.00 71.81 254 LYS A O 1
ATOM 2057 N N . THR A 1 255 ? 2.910 18.152 9.303 1.00 76.12 255 THR A N 1
ATOM 2058 C CA . THR A 1 255 ? 1.825 17.322 9.853 1.00 76.12 255 THR A CA 1
ATOM 2059 C C . THR A 1 255 ? 2.110 15.829 9.855 1.00 76.12 255 THR A C 1
ATOM 2061 O O . THR A 1 255 ? 1.449 15.109 10.597 1.00 76.12 255 THR A O 1
ATOM 2064 N N . SER A 1 256 ? 3.087 15.346 9.087 1.00 73.50 256 SER A N 1
ATOM 2065 C CA . SER A 1 256 ? 3.442 13.923 9.000 1.00 73.50 256 SER A CA 1
ATOM 2066 C C . SER A 1 256 ? 3.879 13.344 10.346 1.00 73.50 256 SER A C 1
ATOM 2068 O O . SER A 1 256 ? 3.589 12.198 10.650 1.00 73.50 256 SER A O 1
ATOM 2070 N N . ASN A 1 257 ? 4.495 14.146 11.215 1.00 75.50 257 ASN A N 1
ATOM 2071 C CA . ASN A 1 257 ? 4.861 13.707 12.567 1.00 75.50 257 ASN A CA 1
ATOM 2072 C C . ASN A 1 257 ? 3.687 13.725 13.563 1.00 75.50 257 ASN A C 1
ATOM 2074 O O . ASN A 1 257 ? 3.811 13.205 14.671 1.00 75.50 257 ASN A O 1
ATOM 2078 N N . GLU A 1 258 ? 2.572 14.365 13.206 1.00 80.38 258 GLU A N 1
ATOM 2079 C CA . GLU A 1 258 ? 1.412 14.560 14.083 1.00 80.38 258 GLU A CA 1
ATOM 2080 C C . GLU A 1 258 ? 0.241 13.644 13.706 1.00 80.38 258 GLU A C 1
ATOM 2082 O O . GLU A 1 258 ? -0.600 13.346 14.552 1.00 80.38 258 GLU A O 1
ATOM 2087 N N . ASN A 1 259 ? 0.187 13.166 12.459 1.00 87.94 259 ASN A N 1
ATOM 2088 C CA . ASN A 1 259 ? -0.947 12.418 11.939 1.00 87.94 259 ASN A CA 1
ATOM 2089 C C . ASN A 1 259 ? -0.495 11.272 11.014 1.00 87.94 259 ASN A C 1
ATOM 2091 O O . ASN A 1 259 ? 0.107 11.486 9.966 1.00 87.94 259 ASN A O 1
ATOM 2095 N N . LEU A 1 260 ? -0.832 10.034 11.388 1.00 88.94 260 LEU A N 1
ATOM 2096 C CA . LEU A 1 260 ? -0.398 8.828 10.668 1.00 88.94 260 LEU A CA 1
ATOM 2097 C C . LEU A 1 260 ? -0.875 8.798 9.204 1.00 88.94 260 LEU A C 1
ATOM 2099 O O . LEU A 1 260 ? -0.180 8.273 8.341 1.00 88.94 260 LEU A O 1
ATOM 2103 N N . LEU A 1 261 ? -2.052 9.355 8.905 1.00 89.56 261 LEU A N 1
ATOM 2104 C CA . LEU A 1 261 ? -2.586 9.386 7.542 1.00 89.56 261 LEU A CA 1
ATOM 2105 C C . LEU A 1 261 ? -1.787 10.341 6.651 1.00 89.56 261 LEU A C 1
ATOM 2107 O O . LEU A 1 261 ? -1.473 9.987 5.518 1.00 89.56 261 LEU A O 1
ATOM 2111 N N . THR A 1 262 ? -1.420 11.524 7.146 1.00 86.75 262 THR A N 1
ATOM 2112 C CA . THR A 1 262 ? -0.570 12.448 6.376 1.00 86.75 262 THR A CA 1
ATOM 2113 C C . THR A 1 262 ? 0.857 11.926 6.241 1.00 86.75 262 THR A C 1
ATOM 2115 O O . THR A 1 262 ? 1.447 12.103 5.176 1.00 86.75 262 THR A O 1
ATOM 2118 N N . GLN A 1 263 ? 1.382 11.234 7.260 1.00 87.81 263 GLN A N 1
ATOM 2119 C CA . GLN A 1 263 ? 2.657 10.517 7.173 1.00 87.81 263 GLN A CA 1
ATOM 2120 C C . GLN A 1 263 ? 2.637 9.492 6.041 1.00 87.81 263 GLN A C 1
ATOM 2122 O O . GLN A 1 263 ? 3.460 9.550 5.136 1.00 87.81 263 GLN A O 1
ATOM 2127 N N . TYR A 1 264 ? 1.633 8.616 6.043 1.00 90.50 264 TYR A N 1
ATOM 2128 C CA . TYR A 1 264 ? 1.542 7.533 5.074 1.00 90.50 264 TYR A CA 1
ATOM 2129 C C . TYR A 1 264 ? 1.404 8.044 3.634 1.00 90.50 264 TYR A C 1
ATOM 2131 O O . TYR A 1 264 ? 2.012 7.502 2.716 1.00 90.50 264 TYR A O 1
ATOM 2139 N N . LEU A 1 265 ? 0.652 9.129 3.418 1.00 88.12 265 LEU A N 1
ATOM 2140 C CA . LEU A 1 265 ? 0.563 9.768 2.101 1.00 88.12 265 LEU A CA 1
ATOM 2141 C C . LEU A 1 265 ? 1.901 10.374 1.646 1.00 88.12 265 LEU A C 1
ATOM 2143 O O . LEU A 1 265 ? 2.203 10.326 0.453 1.00 88.12 265 LEU A O 1
ATOM 2147 N N . ALA A 1 266 ? 2.697 10.921 2.570 1.00 84.56 266 ALA A N 1
ATOM 2148 C CA . ALA A 1 266 ? 4.047 11.396 2.273 1.00 84.56 266 ALA A CA 1
ATOM 2149 C C . ALA A 1 266 ? 4.972 10.236 1.876 1.00 84.56 266 ALA A C 1
ATOM 2151 O O . ALA A 1 266 ? 5.600 10.298 0.821 1.00 84.56 266 ALA A O 1
ATOM 2152 N N . ASP A 1 267 ? 4.955 9.137 2.633 1.00 87.50 267 ASP A N 1
ATOM 2153 C CA . ASP A 1 267 ? 5.767 7.951 2.339 1.00 87.50 267 ASP A CA 1
ATOM 2154 C C . ASP A 1 267 ? 5.417 7.351 0.959 1.00 87.50 267 ASP A C 1
ATOM 2156 O O . ASP A 1 267 ? 6.296 6.966 0.186 1.00 87.50 267 ASP A O 1
ATOM 2160 N N . ILE A 1 268 ? 4.124 7.311 0.603 1.00 88.75 268 ILE A N 1
ATOM 2161 C CA . ILE A 1 268 ? 3.649 6.868 -0.721 1.00 88.75 268 ILE A CA 1
ATOM 2162 C C . ILE A 1 268 ? 4.164 7.786 -1.836 1.00 88.75 268 ILE A C 1
ATOM 2164 O O . ILE A 1 268 ? 4.541 7.310 -2.912 1.00 88.75 268 ILE A O 1
ATOM 2168 N N . SER A 1 269 ? 4.132 9.098 -1.609 1.00 84.00 269 SER A N 1
ATOM 2169 C CA . SER A 1 269 ? 4.611 10.098 -2.563 1.00 84.00 269 SER A CA 1
ATOM 2170 C C . SER A 1 269 ? 6.099 9.926 -2.839 1.00 84.00 269 SER A C 1
ATOM 2172 O O . SER A 1 269 ? 6.496 9.901 -4.005 1.00 84.00 269 SER A O 1
ATOM 2174 N N . ASP A 1 270 ? 6.895 9.752 -1.785 1.00 83.62 270 ASP A N 1
ATOM 2175 C CA . ASP A 1 270 ? 8.344 9.573 -1.870 1.00 83.62 270 ASP A CA 1
ATOM 2176 C C . ASP A 1 270 ? 8.710 8.259 -2.568 1.00 83.62 270 ASP A C 1
ATOM 2178 O O . ASP A 1 270 ? 9.558 8.249 -3.463 1.00 83.62 270 ASP A O 1
ATOM 2182 N N . LEU A 1 271 ? 8.019 7.160 -2.236 1.00 86.00 271 LEU A N 1
ATOM 2183 C CA . LEU A 1 271 ? 8.210 5.861 -2.889 1.00 86.00 271 LEU A CA 1
ATOM 2184 C C . LEU A 1 271 ? 8.009 5.952 -4.410 1.00 86.00 271 LEU A C 1
ATOM 2186 O O . LEU A 1 271 ? 8.797 5.405 -5.190 1.00 86.00 271 LEU A O 1
ATOM 2190 N N . ASN A 1 272 ? 6.949 6.642 -4.830 1.00 82.56 272 ASN A N 1
ATOM 2191 C CA . ASN A 1 272 ? 6.510 6.657 -6.222 1.00 82.56 272 ASN A CA 1
ATOM 2192 C C . ASN A 1 272 ? 7.054 7.826 -7.044 1.00 82.56 272 ASN A C 1
ATOM 2194 O O . ASN A 1 272 ? 6.873 7.837 -8.261 1.00 82.56 272 ASN A O 1
ATOM 2198 N N . GLY A 1 273 ? 7.693 8.814 -6.411 1.00 77.81 273 GLY A N 1
ATOM 2199 C CA . GLY A 1 273 ? 8.059 10.070 -7.069 1.00 77.81 273 GLY A CA 1
ATOM 2200 C C . GLY A 1 273 ? 6.842 10.834 -7.603 1.00 77.81 273 GLY A C 1
ATOM 2201 O O . GLY A 1 273 ? 6.959 11.588 -8.569 1.00 77.81 273 GLY A O 1
ATOM 2202 N N . ILE A 1 274 ? 5.664 10.606 -7.014 1.00 77.38 274 ILE A N 1
ATOM 2203 C CA . ILE A 1 274 ? 4.438 11.330 -7.355 1.00 77.38 274 ILE A CA 1
ATOM 2204 C C . ILE A 1 274 ? 4.507 12.685 -6.663 1.00 77.38 274 ILE A C 1
ATOM 2206 O O . ILE A 1 274 ? 4.991 12.797 -5.542 1.00 77.38 274 ILE A O 1
ATOM 2210 N N . GLU A 1 275 ? 4.029 13.737 -7.318 1.00 74.50 275 GLU A N 1
ATOM 2211 C CA . GLU A 1 275 ? 3.930 15.027 -6.649 1.00 74.50 275 GLU A CA 1
ATOM 2212 C C . GLU A 1 275 ? 2.867 14.968 -5.549 1.00 74.50 275 GLU A C 1
ATOM 2214 O O . GLU A 1 275 ? 1.687 14.719 -5.805 1.00 74.50 275 GLU A O 1
ATOM 2219 N N . ILE A 1 276 ? 3.293 15.248 -4.322 1.00 73.31 276 ILE A N 1
ATOM 2220 C CA . ILE A 1 276 ? 2.492 15.052 -3.116 1.00 73.31 276 ILE A CA 1
ATOM 2221 C C . ILE A 1 276 ? 1.135 15.773 -3.123 1.00 73.31 276 ILE A C 1
ATOM 2223 O O . ILE A 1 276 ? 0.177 15.292 -2.517 1.00 73.31 276 ILE A O 1
ATOM 2227 N N . TYR A 1 277 ? 1.013 16.902 -3.834 1.00 71.44 277 TYR A N 1
ATOM 2228 C CA . TYR A 1 277 ? -0.256 17.628 -3.924 1.00 71.44 277 TYR A CA 1
ATOM 2229 C C . TYR A 1 277 ? -1.369 16.761 -4.518 1.00 71.44 277 TYR A C 1
ATOM 2231 O O . TYR A 1 277 ? -2.499 16.853 -4.052 1.00 71.44 277 TYR A O 1
ATOM 2239 N N . TYR A 1 278 ? -1.058 15.859 -5.458 1.00 75.25 278 TYR A N 1
ATOM 2240 C CA . TYR A 1 278 ? -2.058 14.953 -6.022 1.00 75.25 278 TYR A CA 1
ATOM 2241 C C . TYR A 1 278 ? -2.695 14.075 -4.947 1.00 75.25 278 TYR A C 1
ATOM 2243 O O . TYR A 1 278 ? -3.910 13.909 -4.941 1.00 75.25 278 TYR A O 1
ATOM 2251 N N . LEU A 1 279 ? -1.894 13.543 -4.019 1.00 79.25 279 LEU A N 1
ATOM 2252 C CA . LEU A 1 279 ? -2.384 12.712 -2.917 1.00 79.25 279 LEU A CA 1
ATOM 2253 C C . LEU A 1 279 ? -3.082 13.550 -1.839 1.00 79.25 279 LEU A C 1
ATOM 2255 O O . LEU A 1 279 ? -4.118 13.145 -1.313 1.00 79.25 279 LEU A O 1
ATOM 2259 N N . ALA A 1 280 ? -2.554 14.739 -1.542 1.00 76.75 280 ALA A N 1
ATOM 2260 C CA . ALA A 1 280 ? -3.136 15.648 -0.560 1.00 76.75 280 ALA A CA 1
ATOM 2261 C C . ALA A 1 280 ? -4.532 16.149 -0.975 1.00 76.75 280 ALA A C 1
ATOM 2263 O O . ALA A 1 280 ? -5.418 16.292 -0.133 1.00 76.75 280 ALA A O 1
ATOM 2264 N N . GLU A 1 281 ? -4.773 16.367 -2.268 1.00 75.06 281 GLU A N 1
ATOM 2265 C CA . GLU A 1 281 ? -6.080 16.799 -2.772 1.00 75.06 281 GLU A CA 1
ATOM 2266 C C . GLU A 1 281 ? -7.197 15.790 -2.479 1.00 75.06 281 GLU A C 1
ATOM 2268 O O . GLU A 1 281 ? -8.299 16.199 -2.099 1.00 75.06 281 GLU A O 1
ATOM 2273 N N . PHE A 1 282 ? -6.913 14.484 -2.583 1.00 78.69 282 PHE A N 1
ATOM 2274 C CA . PHE A 1 282 ? -7.867 13.433 -2.206 1.00 78.69 282 PHE A CA 1
ATOM 2275 C C . PHE A 1 282 ? -8.279 13.547 -0.740 1.00 78.69 282 PHE A C 1
ATOM 2277 O O . PHE A 1 282 ? -9.456 13.391 -0.419 1.00 78.69 282 PHE A O 1
ATOM 2284 N N . LEU A 1 283 ? -7.321 13.852 0.135 1.00 78.44 283 LEU A N 1
ATOM 2285 C CA . LEU A 1 283 ? -7.539 13.970 1.571 1.00 78.44 283 LEU A CA 1
ATOM 2286 C C . LEU A 1 283 ? -8.390 15.193 1.934 1.00 78.44 283 LEU A C 1
ATOM 2288 O O . LEU A 1 283 ? -9.269 15.098 2.794 1.00 78.44 283 LEU A O 1
ATOM 2292 N N . ILE A 1 284 ? -8.092 16.341 1.317 1.00 73.50 284 ILE A N 1
ATOM 2293 C CA . ILE A 1 284 ? -8.631 17.642 1.726 1.00 73.50 284 ILE A CA 1
ATOM 2294 C C . ILE A 1 284 ? -9.985 17.944 1.088 1.00 73.50 284 ILE A C 1
ATOM 2296 O O . ILE A 1 284 ? -10.873 18.486 1.751 1.00 73.50 284 ILE A O 1
ATOM 2300 N N . TYR A 1 285 ? -10.155 17.628 -0.195 1.00 70.56 285 TYR A N 1
ATOM 2301 C CA . TYR A 1 285 ? -11.326 18.083 -0.946 1.00 70.56 285 TYR A CA 1
ATOM 2302 C C . TYR A 1 285 ? -12.476 17.079 -0.981 1.00 70.56 285 TYR A C 1
ATOM 2304 O O . TYR A 1 285 ? -13.574 17.448 -1.402 1.00 70.56 285 TYR A O 1
ATOM 2312 N N . GLN A 1 286 ? -12.257 15.841 -0.533 1.00 70.94 286 GLN A N 1
ATOM 2313 C CA . GLN A 1 286 ? -13.268 14.788 -0.554 1.00 70.94 286 GLN A CA 1
ATOM 2314 C C . GLN A 1 286 ? -13.474 14.178 0.833 1.00 70.94 286 GLN A C 1
ATOM 2316 O O . GLN A 1 286 ? -12.542 14.013 1.621 1.00 70.94 286 GLN A O 1
ATOM 2321 N N . ASP A 1 287 ? -14.720 13.804 1.117 1.00 75.06 287 ASP A N 1
ATOM 2322 C CA . ASP A 1 287 ? -14.983 12.802 2.144 1.00 75.06 287 ASP A CA 1
ATOM 2323 C C . ASP A 1 287 ? -14.636 11.415 1.573 1.00 75.06 287 ASP A C 1
ATOM 2325 O O . ASP A 1 287 ? -14.698 11.190 0.361 1.00 75.06 287 ASP A O 1
ATOM 2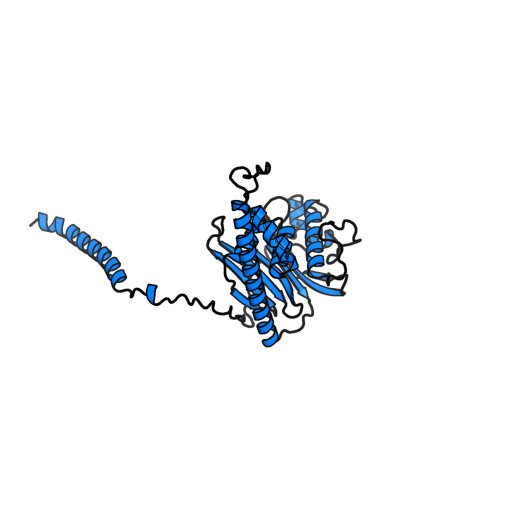329 N N . TYR A 1 288 ? -14.272 10.478 2.446 1.00 85.94 288 TYR A N 1
ATOM 2330 C CA . TYR A 1 288 ? -13.972 9.101 2.055 1.00 85.94 288 TYR A CA 1
ATOM 2331 C C . TYR A 1 288 ? -15.130 8.156 2.371 1.00 85.94 288 TYR A C 1
ATOM 2333 O O . TYR A 1 288 ? -15.909 8.395 3.292 1.00 85.94 288 TYR A O 1
ATOM 2341 N N . TYR A 1 289 ? -15.203 7.041 1.648 1.00 88.44 289 TYR A N 1
ATOM 2342 C CA . TYR A 1 289 ? -16.045 5.900 2.010 1.00 88.44 289 TYR A CA 1
ATOM 2343 C C . TYR A 1 289 ? -15.212 4.847 2.741 1.00 88.44 289 TYR A C 1
ATOM 2345 O O . TYR A 1 289 ? -14.047 4.648 2.401 1.00 88.44 289 TYR A O 1
ATOM 2353 N N . SER A 1 290 ? -15.798 4.159 3.725 1.00 90.94 290 SER A N 1
ATOM 2354 C CA . SER A 1 290 ? -15.132 3.078 4.460 1.00 90.94 290 SER A CA 1
ATOM 2355 C C . SER A 1 290 ? -15.814 1.727 4.273 1.00 90.94 290 SER A C 1
ATOM 2357 O O . SER A 1 290 ? -17.030 1.588 4.442 1.00 90.94 290 SER A O 1
ATOM 2359 N N . PHE A 1 291 ? -15.006 0.708 3.984 1.00 91.50 291 PHE A N 1
ATOM 2360 C CA . PHE A 1 291 ? -15.448 -0.680 3.852 1.00 91.50 291 PHE A CA 1
ATOM 2361 C C . PHE A 1 291 ? -14.617 -1.587 4.755 1.00 91.50 291 PHE A C 1
ATOM 2363 O O . PHE A 1 291 ? -13.413 -1.406 4.868 1.00 91.50 291 PHE A O 1
ATOM 2370 N N . SER A 1 292 ? -15.243 -2.578 5.379 1.00 93.75 292 SER A N 1
ATOM 2371 C CA . SER A 1 292 ? -14.568 -3.686 6.039 1.00 93.75 292 SER A CA 1
ATOM 2372 C C . SER A 1 292 ? -14.441 -4.839 5.052 1.00 93.75 292 SER A C 1
ATOM 2374 O O . SER A 1 292 ? -15.456 -5.324 4.542 1.00 93.75 292 SER A O 1
ATOM 2376 N N . TYR A 1 293 ? -13.208 -5.262 4.788 1.00 91.81 293 TYR A N 1
ATOM 2377 C CA . TYR A 1 293 ? -12.888 -6.332 3.846 1.00 91.81 293 TYR A CA 1
ATOM 2378 C C . TYR A 1 293 ? -11.639 -7.082 4.311 1.00 91.81 293 TYR A C 1
ATOM 2380 O O . TYR A 1 293 ? -10.677 -6.455 4.737 1.00 91.81 293 TYR A O 1
ATOM 2388 N N . ASP A 1 294 ? -11.685 -8.416 4.288 1.00 89.19 294 ASP A N 1
ATOM 2389 C CA . ASP A 1 294 ? -10.589 -9.319 4.692 1.00 89.19 294 ASP A CA 1
ATOM 2390 C C . ASP A 1 294 ? -9.898 -8.945 6.025 1.00 89.19 294 ASP A C 1
ATOM 2392 O O . ASP A 1 294 ? -8.678 -8.942 6.181 1.00 89.19 294 ASP A O 1
ATOM 2396 N N . GLY A 1 295 ? -10.702 -8.555 7.020 1.00 91.25 295 GLY A N 1
ATOM 2397 C CA . GLY A 1 295 ? -10.208 -8.147 8.336 1.00 91.25 295 GLY A CA 1
ATOM 2398 C C . GLY A 1 295 ? -9.612 -6.735 8.398 1.00 91.25 295 GLY A C 1
ATOM 2399 O O . GLY A 1 295 ? -9.210 -6.314 9.476 1.00 91.25 295 GLY A O 1
ATOM 2400 N N . GLU A 1 296 ? -9.583 -5.967 7.313 1.00 95.31 296 GLU A N 1
ATOM 2401 C CA . GLU A 1 296 ? -9.090 -4.580 7.256 1.00 95.31 296 GLU A CA 1
ATOM 2402 C C . GLU A 1 296 ? -10.219 -3.563 7.070 1.00 95.31 296 GLU A C 1
ATOM 2404 O O . GLU A 1 296 ? -11.378 -3.923 6.832 1.00 95.31 296 GLU A O 1
ATOM 2409 N N . ILE A 1 297 ? -9.866 -2.281 7.190 1.00 95.94 297 ILE A N 1
ATOM 2410 C CA . ILE A 1 297 ? -10.703 -1.154 6.779 1.00 95.94 297 ILE A CA 1
ATOM 2411 C C . ILE A 1 297 ? -10.074 -0.506 5.551 1.00 95.94 297 ILE A C 1
ATOM 2413 O O . ILE A 1 297 ? -8.923 -0.080 5.587 1.00 95.94 297 ILE A O 1
ATOM 2417 N N . LEU A 1 298 ? -10.849 -0.399 4.480 1.00 95.69 298 LEU A N 1
ATOM 2418 C CA . LEU A 1 298 ? -10.469 0.271 3.248 1.00 95.69 298 LEU A CA 1
ATOM 2419 C C . LEU A 1 298 ? -11.029 1.688 3.288 1.00 95.69 298 LEU A C 1
ATOM 2421 O O . LEU A 1 298 ? -12.249 1.864 3.336 1.00 95.69 298 LEU A O 1
ATOM 2425 N N . MET A 1 299 ? -10.151 2.686 3.255 1.00 94.25 299 MET A N 1
ATOM 2426 C CA . MET A 1 299 ? -10.521 4.088 3.069 1.00 94.25 299 MET A CA 1
ATOM 2427 C C . MET A 1 299 ? -10.466 4.421 1.583 1.00 94.25 299 MET A C 1
ATOM 2429 O O . MET A 1 299 ? -9.397 4.358 0.985 1.00 94.25 299 MET A O 1
ATOM 2433 N N . VAL A 1 300 ? -11.602 4.777 0.990 1.00 91.88 300 VAL A N 1
ATOM 2434 C CA . VAL A 1 300 ? -11.723 5.052 -0.445 1.00 91.88 300 VAL A CA 1
ATOM 2435 C C . VAL A 1 300 ? -11.979 6.536 -0.665 1.00 91.88 300 VAL A C 1
ATOM 2437 O O . VAL A 1 300 ? -13.058 7.043 -0.349 1.00 91.88 300 VAL A O 1
ATOM 2440 N N . PHE A 1 301 ? -10.999 7.211 -1.251 1.00 88.31 301 PHE A N 1
ATOM 2441 C CA . PHE A 1 301 ? -11.097 8.582 -1.730 1.00 88.31 301 PHE A CA 1
ATOM 2442 C C . PHE A 1 301 ? -11.281 8.558 -3.246 1.00 88.31 301 PHE A C 1
ATOM 2444 O O . PHE A 1 301 ? -10.495 7.946 -3.967 1.00 88.31 301 PHE A O 1
ATOM 2451 N N . SER A 1 302 ? -12.313 9.229 -3.747 1.00 82.69 302 SER A N 1
ATOM 2452 C CA . SER A 1 302 ? -12.586 9.322 -5.184 1.00 82.69 302 SER A CA 1
ATOM 2453 C C . SER A 1 302 ? -12.839 10.767 -5.568 1.00 82.69 302 SER A C 1
ATOM 2455 O O . SER A 1 302 ? -13.655 11.427 -4.924 1.00 82.69 302 SER A O 1
ATOM 2457 N N . VAL A 1 303 ? -12.202 11.239 -6.636 1.00 70.88 303 VAL A N 1
ATOM 2458 C CA . VAL A 1 303 ? -12.424 12.589 -7.161 1.00 70.88 303 VAL A CA 1
ATOM 2459 C C . VAL A 1 303 ? -13.039 12.467 -8.549 1.00 70.88 303 VAL A C 1
ATOM 2461 O O . VAL A 1 303 ? -12.453 11.861 -9.445 1.00 70.88 303 VAL A O 1
ATOM 2464 N N . SER A 1 304 ? -14.224 13.050 -8.732 1.00 58.16 304 SER A N 1
ATOM 2465 C CA . SER A 1 304 ? -14.751 13.345 -10.062 1.00 58.16 304 SER A CA 1
ATOM 2466 C C . SER A 1 304 ? -14.157 14.685 -10.503 1.00 58.16 304 SER A C 1
ATOM 2468 O O . SER A 1 304 ? -14.603 15.712 -9.999 1.00 58.16 304 SER A O 1
ATOM 2470 N N . GLU A 1 305 ? -13.155 14.663 -11.386 1.00 57.09 305 GLU A N 1
ATOM 2471 C CA . GLU A 1 305 ? -12.343 15.817 -11.831 1.00 57.09 305 GLU A CA 1
ATOM 2472 C C . GLU A 1 305 ? -11.313 16.324 -10.796 1.00 57.09 305 GLU A C 1
ATOM 2474 O O . GLU A 1 305 ? -11.564 17.252 -10.028 1.00 57.09 305 GLU A O 1
ATOM 2479 N N . ASN A 1 306 ? -10.118 15.718 -10.788 1.00 54.16 306 ASN A N 1
ATOM 2480 C CA . ASN A 1 306 ? -8.926 16.306 -10.154 1.00 54.16 306 ASN A CA 1
ATOM 2481 C C . ASN A 1 306 ? -8.404 17.514 -10.969 1.00 54.16 306 ASN A C 1
ATOM 2483 O O . ASN A 1 306 ? -8.930 17.824 -12.040 1.00 54.16 306 ASN A O 1
ATOM 2487 N N . VAL A 1 307 ? -7.355 18.206 -10.502 1.00 49.38 307 VAL A N 1
ATOM 2488 C CA . VAL A 1 307 ? -6.778 19.380 -11.204 1.00 49.38 307 VAL A CA 1
ATOM 2489 C C . VAL A 1 307 ? -6.327 19.063 -12.642 1.00 49.38 307 VAL A C 1
ATOM 2491 O O . VAL A 1 307 ? -6.303 19.955 -13.492 1.00 49.38 307 VAL A O 1
ATOM 2494 N N . SER A 1 308 ? -6.046 17.794 -12.958 1.00 52.19 308 SER A N 1
ATOM 2495 C CA . SER A 1 308 ? -5.725 17.323 -14.313 1.00 52.19 308 SER A CA 1
ATOM 2496 C C . SER A 1 308 ? -6.950 16.928 -15.161 1.00 52.19 308 SER A C 1
ATOM 2498 O O . SER A 1 308 ? -6.788 16.536 -16.317 1.00 52.19 308 SER A O 1
ATOM 2500 N N . GLY A 1 309 ? -8.177 17.069 -14.645 1.00 54.47 309 GLY A N 1
ATOM 2501 C CA . GLY A 1 309 ? -9.427 16.780 -15.360 1.00 54.47 309 GLY A CA 1
ATOM 2502 C C . GLY A 1 309 ? -9.739 15.287 -15.510 1.00 54.47 309 GLY A C 1
ATOM 2503 O O . GLY A 1 309 ? -10.511 14.901 -16.389 1.00 54.47 309 GLY A O 1
ATOM 2504 N N . SER A 1 310 ? -9.131 14.445 -14.674 1.00 58.84 310 SER A N 1
ATOM 2505 C CA . SER A 1 310 ? -9.276 12.987 -14.672 1.00 58.84 310 SER A CA 1
ATOM 2506 C C . SER A 1 310 ? -9.990 12.487 -13.411 1.00 58.84 310 SER A C 1
ATOM 2508 O O . SER A 1 310 ? -10.033 13.161 -12.380 1.00 58.84 310 SER A O 1
ATOM 2510 N N . ASN A 1 311 ? -10.619 11.315 -13.519 1.00 68.44 311 ASN A N 1
ATOM 2511 C CA . ASN A 1 311 ? -11.223 10.641 -12.376 1.00 68.44 311 ASN A CA 1
ATOM 2512 C C . ASN A 1 311 ? -10.160 9.779 -11.709 1.00 68.44 311 ASN A C 1
ATOM 2514 O O . ASN A 1 311 ? -9.854 8.707 -12.228 1.00 68.44 311 ASN A O 1
ATOM 2518 N N . GLY A 1 312 ? -9.667 10.222 -10.559 1.00 79.12 312 GLY A N 1
ATOM 2519 C CA . GLY A 1 312 ? -8.709 9.459 -9.776 1.00 79.12 312 GLY A CA 1
ATOM 2520 C C . GLY A 1 312 ? -9.351 8.789 -8.561 1.00 79.12 312 GLY A C 1
ATOM 2521 O O . GLY A 1 312 ? -10.435 9.172 -8.099 1.00 79.12 312 GLY A O 1
ATOM 2522 N N . MET A 1 313 ? -8.672 7.775 -8.035 1.00 86.94 313 MET A N 1
ATOM 2523 C CA . MET A 1 313 ? -9.078 7.063 -6.827 1.00 86.94 313 MET A CA 1
ATOM 2524 C C . MET A 1 313 ? -7.853 6.664 -6.011 1.00 86.94 313 MET A C 1
ATOM 2526 O O . MET A 1 313 ? -6.903 6.101 -6.551 1.00 86.94 313 MET A O 1
ATOM 2530 N N . VAL A 1 314 ? -7.922 6.888 -4.702 1.00 91.19 314 VAL A N 1
ATOM 2531 C CA . VAL A 1 314 ? -6.953 6.379 -3.732 1.00 91.19 314 VAL A CA 1
ATOM 2532 C C . VAL A 1 314 ? -7.687 5.474 -2.755 1.00 91.19 314 VAL A C 1
ATOM 2534 O O . VAL A 1 314 ? -8.671 5.884 -2.140 1.00 91.19 314 VAL A O 1
ATOM 2537 N N . VAL A 1 315 ? -7.216 4.239 -2.619 1.00 94.19 315 VAL A N 1
ATOM 2538 C CA . VAL A 1 315 ? -7.661 3.309 -1.577 1.00 94.19 315 VAL A CA 1
ATOM 2539 C C . VAL A 1 315 ? -6.508 3.104 -0.614 1.00 94.19 315 VAL A C 1
ATOM 2541 O O . VAL A 1 315 ? -5.404 2.830 -1.067 1.00 94.19 315 VAL A O 1
ATOM 2544 N N . LEU A 1 316 ? -6.756 3.219 0.687 1.00 96.12 316 LEU A N 1
ATOM 2545 C CA . LEU A 1 316 ? -5.786 2.908 1.738 1.00 96.12 316 LEU A CA 1
ATOM 2546 C C . LEU A 1 316 ? -6.307 1.741 2.572 1.00 96.12 316 LEU A C 1
ATOM 2548 O O . LEU A 1 316 ? -7.475 1.743 2.965 1.00 96.12 316 LEU A O 1
ATOM 2552 N N . TYR A 1 317 ? -5.446 0.772 2.856 1.00 97.00 317 TYR A N 1
ATOM 2553 C CA . TYR A 1 317 ? -5.753 -0.391 3.682 1.00 97.00 317 TYR A CA 1
ATOM 2554 C C . TYR A 1 317 ? -5.254 -0.135 5.094 1.00 97.00 317 TYR A C 1
ATOM 2556 O O . TYR A 1 317 ? -4.093 0.222 5.282 1.00 97.00 317 TYR A O 1
ATOM 2564 N N . TYR A 1 318 ? -6.125 -0.304 6.082 1.00 96.31 318 TYR A N 1
ATOM 2565 C CA . TYR A 1 318 ? -5.794 -0.135 7.489 1.00 96.31 318 TYR A CA 1
ATOM 2566 C C . TYR A 1 318 ? -6.060 -1.421 8.263 1.00 96.31 318 TYR A C 1
ATOM 2568 O O . TYR A 1 318 ? -7.180 -1.943 8.238 1.00 96.31 318 TYR A O 1
ATOM 2576 N N . ASP A 1 319 ? -5.055 -1.895 8.997 1.00 94.69 319 ASP A N 1
ATOM 2577 C CA . ASP A 1 319 ? -5.164 -3.060 9.868 1.00 94.69 319 ASP A CA 1
ATOM 2578 C C . ASP A 1 319 ? -5.548 -2.632 11.299 1.00 94.69 319 ASP A C 1
ATOM 2580 O O . ASP A 1 319 ? -4.734 -2.024 11.997 1.00 94.69 319 ASP A O 1
ATOM 2584 N N . PRO A 1 320 ? -6.745 -2.996 11.803 1.00 94.12 320 PRO A N 1
ATOM 2585 C CA . PRO A 1 320 ? -7.168 -2.669 13.166 1.00 94.12 320 PRO A CA 1
ATOM 2586 C C . PRO A 1 320 ? -6.363 -3.343 14.287 1.00 94.12 320 PRO A C 1
ATOM 2588 O O . PRO A 1 320 ? -6.477 -2.923 15.435 1.00 94.12 320 PRO A O 1
ATOM 2591 N N . VAL A 1 321 ? -5.625 -4.419 13.998 1.00 91.25 321 VAL A N 1
ATOM 2592 C CA . VAL A 1 321 ? -4.819 -5.167 14.979 1.00 91.25 321 VAL A CA 1
ATOM 2593 C C . VAL A 1 321 ? -3.445 -4.532 15.131 1.00 91.25 321 VAL A C 1
ATOM 2595 O O . VAL A 1 321 ? -3.010 -4.286 16.253 1.00 91.25 321 VAL A O 1
ATOM 2598 N N . GLN A 1 322 ? -2.780 -4.265 14.005 1.00 88.81 322 GLN A N 1
ATOM 2599 C CA . GLN A 1 322 ? -1.463 -3.619 13.976 1.00 88.81 322 GLN A CA 1
ATOM 2600 C C . GLN A 1 322 ? -1.557 -2.090 14.123 1.00 88.81 322 GLN A C 1
ATOM 2602 O O . GLN A 1 322 ? -0.559 -1.429 14.380 1.00 88.81 322 GLN A O 1
ATOM 2607 N N . GLU A 1 323 ? -2.760 -1.531 13.974 1.00 91.62 323 GLU A N 1
ATOM 2608 C CA . GLU A 1 323 ? -3.060 -0.100 14.015 1.00 91.62 323 GLU A CA 1
ATOM 2609 C C . GLU A 1 323 ? -2.277 0.764 13.003 1.00 91.62 323 GLU A C 1
ATOM 2611 O O . GLU A 1 323 ? -2.112 1.968 13.225 1.00 91.62 323 GLU A O 1
ATOM 2616 N N . LEU A 1 324 ? -1.881 0.186 11.866 1.00 91.75 324 LEU A N 1
ATOM 2617 C CA . LEU A 1 324 ? -1.104 0.828 10.799 1.00 91.75 324 LEU A CA 1
ATOM 2618 C C . LEU A 1 324 ? -1.751 0.652 9.419 1.00 91.75 324 LEU A C 1
ATOM 2620 O O . LEU A 1 324 ? -2.638 -0.187 9.236 1.00 91.75 324 LEU A O 1
ATOM 2624 N N . PHE A 1 325 ? -1.293 1.439 8.443 1.00 95.12 325 PHE A N 1
ATOM 2625 C CA . PHE A 1 325 ? -1.676 1.255 7.046 1.00 95.12 325 PHE A CA 1
ATOM 2626 C C . PHE A 1 325 ? -0.840 0.154 6.389 1.00 95.12 325 PHE A C 1
ATOM 2628 O O . PHE A 1 325 ? 0.386 0.229 6.346 1.00 95.12 325 PHE A O 1
ATOM 2635 N N . THR A 1 326 ? -1.510 -0.871 5.877 1.00 95.19 326 THR A N 1
ATOM 2636 C CA . THR A 1 326 ? -0.901 -2.086 5.316 1.00 95.19 326 THR A CA 1
ATOM 2637 C C . THR A 1 326 ? -0.766 -2.050 3.801 1.00 95.19 326 THR A C 1
ATOM 2639 O O . THR A 1 326 ? -0.133 -2.924 3.207 1.00 95.19 326 THR A O 1
ATOM 2642 N N . GLY A 1 327 ? -1.362 -1.058 3.147 1.00 96.19 327 GLY A N 1
ATOM 2643 C CA . GLY A 1 327 ? -1.350 -0.978 1.701 1.00 96.19 327 GLY A CA 1
ATOM 2644 C C . GLY A 1 327 ? -2.081 0.222 1.130 1.00 96.19 327 GLY A C 1
ATOM 2645 O O . GLY A 1 327 ? -2.789 0.953 1.829 1.00 96.19 327 GLY A O 1
ATOM 2646 N N . TYR A 1 328 ? -1.946 0.381 -0.179 1.00 95.62 328 TYR A N 1
ATOM 2647 C CA . TYR A 1 328 ? -2.633 1.390 -0.959 1.00 95.62 328 TYR A CA 1
ATOM 2648 C C . TYR A 1 328 ? -2.880 0.936 -2.402 1.00 95.62 328 TYR A C 1
ATOM 2650 O O . TYR A 1 328 ? -2.220 0.042 -2.925 1.00 95.62 328 TYR A O 1
ATOM 2658 N N . SER A 1 329 ? -3.814 1.616 -3.062 1.00 94.31 329 SER A N 1
ATOM 2659 C CA . SER A 1 329 ? -4.049 1.572 -4.504 1.00 94.31 329 SER A CA 1
ATOM 2660 C C . SER A 1 329 ? -4.247 2.993 -5.010 1.00 94.31 329 SER A C 1
ATOM 2662 O O . SER A 1 329 ? -5.113 3.701 -4.498 1.00 94.31 329 SER A O 1
ATOM 2664 N N . ILE A 1 330 ? -3.526 3.386 -6.057 1.00 89.94 330 ILE A N 1
ATOM 2665 C CA . ILE A 1 330 ? -3.642 4.697 -6.701 1.00 89.94 330 ILE A CA 1
ATOM 2666 C C . ILE A 1 330 ? -4.016 4.492 -8.158 1.00 89.94 330 ILE A C 1
ATOM 2668 O O . ILE A 1 330 ? -3.224 3.992 -8.955 1.00 89.94 330 ILE A O 1
ATOM 2672 N N . LYS A 1 331 ? -5.218 4.936 -8.506 1.00 86.75 331 LYS A N 1
ATOM 2673 C CA . LYS A 1 331 ? -5.660 5.073 -9.886 1.00 86.75 331 LYS A CA 1
ATOM 2674 C C . LYS A 1 331 ? -5.578 6.556 -10.270 1.00 86.75 331 LYS A C 1
ATOM 2676 O O . LYS A 1 331 ? -6.288 7.343 -9.637 1.00 86.75 331 LYS A O 1
ATOM 2681 N N . PRO A 1 332 ? -4.716 6.932 -11.232 1.00 72.44 332 PRO A N 1
ATOM 2682 C CA . PRO A 1 332 ? -4.563 8.320 -11.667 1.00 72.44 332 PRO A CA 1
ATOM 2683 C C . PRO A 1 332 ? -5.831 8.896 -12.302 1.00 72.44 332 PRO A C 1
ATOM 2685 O O . PRO A 1 332 ? -6.587 8.119 -12.937 1.00 72.44 332 PRO A O 1
#

Radius of gyration: 26.68 Å; Cα contacts (8 Å, |Δi|>4): 410; chains: 1; bounding box: 84×60×71 Å

Solvent-accessible surface area (backbone atoms only — not comparable to full-atom values): 19210 Å² total; per-residue (Å²): 119,70,67,61,68,66,47,46,63,56,53,50,50,52,49,51,53,48,49,52,55,50,49,55,57,48,47,62,72,67,49,75,80,50,78,82,68,58,65,75,64,86,61,75,72,73,69,65,74,41,74,64,56,93,88,66,80,87,78,55,63,68,54,83,74,66,47,87,92,60,49,37,46,37,57,62,51,13,72,77,72,76,52,52,51,85,33,69,51,52,41,51,44,50,52,48,53,40,50,53,54,46,66,74,71,46,88,70,84,74,82,68,64,96,82,60,83,71,91,74,62,97,67,64,51,48,49,94,41,57,59,57,55,40,68,60,23,32,23,40,80,87,56,56,37,40,37,30,72,76,41,74,30,51,35,69,90,78,70,46,49,28,34,33,35,38,32,24,31,61,84,80,52,78,86,53,63,26,65,30,21,37,38,49,44,58,71,84,62,82,86,68,49,73,66,52,50,51,54,41,50,53,49,51,51,51,52,53,52,48,53,49,51,53,47,57,52,44,50,59,51,50,57,50,48,66,66,67,49,52,97,85,58,73,71,81,59,90,73,79,71,58,74,65,57,59,52,41,51,55,50,39,71,68,35,28,87,77,33,72,69,50,28,51,52,50,54,53,18,65,71,43,73,47,66,54,51,68,62,49,46,46,66,69,80,39,76,58,50,40,36,37,52,96,70,27,39,36,41,38,26,64,40,87,56,43,101,85,69,39,64,29,36,40,36,36,32,31,33,62,85,81,71,44,76,39,30,38,25,54,45,104

Organism: NCBI:txid2763662

Secondary structure (DSSP, 8-state):
-HHHHHHHHHHHHHHHHHHHHHHHHHHHHHS--GGGT----SS------EEPPTT-----TTGGG--TTTEEEHHHHHHHHT--TTSHHHHHHHHHHHHHHHHHHS-S-----TT---TT-SS-SS-S-HHHHHHH-EEETTSSEEEEEEEEEE-TTT--EEEEEEEEEGGG-TTS--EEEEEEEETTPPPPPHHHHHHHHHHHHHHHHHHHHHHHHHHHHHHHHHHHS-TT-----TT---HHHHHHHHHHHHHTTT-HHHHHHHHHHHHHT--HHHHHHHHHH-PPEEEEETTEEEEEEEESS-TTSS-EEEEEEEETTTTEEEEEEEE-

Nearest PDB structures (foldseek):
  4pw1-assembly1_B  TM=7.411E-01  e=9.507E-13  [Clostridium] leptum DSM 753
  2y8g-assembly1_A  TM=6.804E-01  e=4.334E+00  Homo sapiens
  6k7d-assembly1_A  TM=4.505E-01  e=2.884E+00  Escherichia coli K-12
  8hcj-assembly2_F  TM=6.228E-01  e=8.219E+00  Pseudopedobacter saltans DSM 12145
  8fty-assembly4_D  TM=6.255E-01  e=6.902E+00  Trichoplusia ni

Sequence (332 aa):
MKLLKQILPFLLAAIIIAGGFFGIYGMEMLIPNEKDKIVRSDKRAANQLLYVEEGETLTIYPWDHYDPDALLTLKQYGIEYGIEADSPGFTEYAYRLDTFLYQIFSDGNETESPGQIVTNIEGFHFFESVQDLFESMEVTQAGDFVFLKDKTCNAVWNRTEYRLDVASSIFLGNENLPICYLHLVPVNRDPVSKEQMQKASEKLEAMHREALSLYDEFIKTFSTWEYADGEDAAMENEDGYSGSNTAWKLYLEKTSNENLLTQYLADISDLNGIEIYYLAEFLIYQDYYSFSYDGEILMVFSVSENVSGSNGMVVLYYDPVQELFTGYSIKP

pLDDT: mean 75.04, std 19.06, range [33.22, 97.19]